Protein AF-0000000075207054 (afdb_homodimer)

Sequence (238 aa):
MLYGTEEDRGLIDIFIMYPMLLTIFDRDLKVIQTSPFKLKRPYILLIERVMDDISMELHETRKKMMAKRIKVMDPKRLEDVTEYEIFIRGYREIMRFPNVHLRNKAEILLERFLLKNRVMLYGTEEDRGLIDIFIMYPMLLTIFDRDLKVIQTSPFKLKRPYILLIERVMDDISMELHETRKKMMAKRIKVMDPKRLEDVTEYEIFIRGYREIMRFPNVHLRNKAEILLERFLLKNRV

Solvent-accessible surface area (backbone atoms only — not comparable to full-atom values): 13095 Å² total; per-residue (Å²): 129,87,82,62,50,74,68,51,47,50,46,50,49,49,62,58,46,48,63,52,48,47,51,53,51,53,50,45,49,54,47,50,73,73,42,93,54,92,74,47,61,44,56,50,53,43,51,51,49,46,44,50,52,50,51,50,52,46,52,53,41,51,51,52,29,57,76,60,44,44,44,75,51,78,68,47,78,52,96,63,35,37,33,31,44,30,32,51,72,84,42,81,42,80,47,76,40,45,46,69,54,53,51,52,50,47,50,53,49,47,30,42,61,66,51,44,36,54,109,130,86,82,63,50,74,68,50,47,49,46,51,49,48,63,58,48,47,61,51,48,46,52,53,51,54,52,46,47,52,47,50,73,73,42,92,56,92,73,48,62,45,54,50,51,42,52,52,50,45,44,48,52,48,50,51,53,45,51,53,41,53,52,52,30,56,76,59,44,44,45,76,51,78,68,48,79,52,96,61,35,35,32,32,45,31,31,53,70,84,42,82,43,80,46,76,40,44,46,69,54,53,50,52,51,48,51,54,50,49,29,43,61,68,51,42,35,55,109

Foldseek 3Di:
DCPDDPVRVVLVVLLVQLVVLLVVLVVVLVVLVPDPDPDSVVVNVLSVVLNVVSVVVNVVSVVVCVVQVKDWDDWDDDDQKIWIWIAGPRDIDIDIDGPVRSVVVNVVVVCCSNVVVVD/DCPDDPVRVVLVVLLVQLVVLLVVLVVVLVVLVPDPDPDSVVVNVLSVVLNVVSVVVNVVSVVVCVVQVKDWDDWDDDDQKIWIWIAGPRDIDIDIDGPVRSVVVNVVVVCCSNVVVPD

Secondary structure (DSSP, 8-state):
---S-HHHHHHHHHHHHHHHHHHHHHHHHHHHHHS--SS-HHHHHHHHHHHHHHHHHHHHHHHHHHHTTEEEPPPEE-SSEEEEEEEETTEEEEEEEEHHHHHHHHHHHHHHHHHGGG-/---S-HHHHHHHHHHHHHHHHHHHHHHHHHHHHHS--SS-HHHHHHHHHHHHHHHHHHHHHHHHHHHTTEEEPPPEE-SSEEEEEEEETTEEEEEEEEHHHHHHHHHHHHHHHHHGGG-

Radius of gyration: 24.2 Å; Cα contacts (8 Å, |Δi|>4): 262; chains: 2; bounding box: 32×79×41 Å

Structure (mmCIF, N/CA/C/O backbone):
data_AF-0000000075207054-model_v1
#
loop_
_entity.id
_entity.type
_entity.pdbx_description
1 polymer 'Uncharacterized protein'
#
loop_
_atom_site.group_PDB
_atom_site.id
_atom_site.type_symbol
_atom_site.label_atom_id
_atom_site.label_alt_id
_atom_site.label_comp_id
_atom_site.label_asym_id
_atom_site.label_entity_id
_atom_site.label_seq_id
_atom_site.pdbx_PDB_ins_code
_atom_site.Cartn_x
_atom_site.Cartn_y
_atom_site.Cartn_z
_atom_site.occupancy
_atom_site.B_iso_or_equiv
_atom_site.auth_seq_id
_atom_site.auth_comp_id
_atom_site.auth_asym_id
_atom_site.auth_atom_id
_atom_site.pdbx_PDB_model_num
ATOM 1 N N . MET A 1 1 ? 8.953 -39.875 -7.746 1 48.84 1 MET A N 1
ATOM 2 C CA . MET A 1 1 ? 10.211 -39.156 -7.93 1 48.84 1 MET A CA 1
ATOM 3 C C . MET A 1 1 ? 9.945 -37.688 -8.266 1 48.84 1 MET A C 1
ATOM 5 O O . MET A 1 1 ? 9.219 -37.375 -9.211 1 48.84 1 MET A O 1
ATOM 9 N N . LEU A 1 2 ? 10 -36.781 -7.25 1 62.56 2 LEU A N 1
ATOM 10 C CA . LEU A 1 2 ? 9.82 -35.344 -7.422 1 62.56 2 LEU A CA 1
ATOM 11 C C . LEU A 1 2 ? 10.883 -34.781 -8.352 1 62.56 2 LEU A C 1
ATOM 13 O O . LEU A 1 2 ? 12.078 -34.844 -8.062 1 62.56 2 LEU A O 1
ATOM 17 N N . TYR A 1 3 ? 10.711 -34.781 -9.734 1 73.38 3 TYR A N 1
ATOM 18 C CA . TYR A 1 3 ? 11.625 -34.438 -10.82 1 73.38 3 TYR A CA 1
ATOM 19 C C . TYR A 1 3 ? 11.984 -32.969 -10.773 1 73.38 3 TYR A C 1
ATOM 21 O O . TYR A 1 3 ? 13.039 -32.562 -11.266 1 73.38 3 TYR A O 1
ATOM 29 N N . GLY A 1 4 ? 11.281 -32.219 -10.141 1 78.25 4 GLY A N 1
ATOM 30 C CA . GLY A 1 4 ? 11.547 -30.797 -10.133 1 78.25 4 GLY A CA 1
ATOM 31 C C . GLY A 1 4 ? 12.539 -30.391 -9.055 1 78.25 4 GLY A C 1
ATOM 32 O O . GLY A 1 4 ? 12.539 -30.953 -7.957 1 78.25 4 GLY A O 1
ATOM 33 N N . THR A 1 5 ? 13.562 -29.5 -9.445 1 87.44 5 THR A N 1
ATOM 34 C CA . THR A 1 5 ? 14.484 -28.891 -8.484 1 87.44 5 THR A CA 1
ATOM 35 C C . THR A 1 5 ? 13.75 -27.906 -7.59 1 87.44 5 THR A C 1
ATOM 37 O O . THR A 1 5 ? 12.57 -27.625 -7.793 1 87.44 5 THR A O 1
ATOM 40 N N . GLU A 1 6 ? 14.438 -27.5 -6.547 1 89.69 6 GLU A N 1
ATOM 41 C CA . GLU A 1 6 ? 13.875 -26.469 -5.684 1 89.69 6 GLU A CA 1
ATOM 42 C C . GLU A 1 6 ? 13.539 -25.203 -6.48 1 89.69 6 GLU A C 1
ATOM 44 O O . GLU A 1 6 ? 12.531 -24.547 -6.203 1 89.69 6 GLU A O 1
ATOM 49 N N . GLU A 1 7 ? 14.359 -24.891 -7.402 1 91.06 7 GLU A N 1
ATOM 50 C CA . GLU A 1 7 ? 14.109 -23.734 -8.258 1 91.06 7 GLU A CA 1
ATOM 51 C C . GLU A 1 7 ? 12.852 -23.938 -9.102 1 91.06 7 GLU A C 1
ATOM 53 O O . GLU A 1 7 ? 12.07 -23 -9.273 1 91.06 7 GLU A O 1
ATOM 58 N N . ASP A 1 8 ? 12.703 -25.172 -9.625 1 93.5 8 ASP A N 1
ATOM 59 C CA . ASP A 1 8 ? 11.516 -25.469 -10.414 1 93.5 8 ASP A CA 1
ATOM 60 C C . ASP A 1 8 ? 10.25 -25.297 -9.57 1 93.5 8 ASP A C 1
ATOM 62 O O . ASP A 1 8 ? 9.266 -24.719 -10.039 1 93.5 8 ASP A O 1
ATOM 66 N N . ARG A 1 9 ? 10.406 -25.734 -8.383 1 91.25 9 ARG A N 1
ATOM 67 C CA . ARG A 1 9 ? 9.266 -25.641 -7.477 1 91.25 9 ARG A CA 1
ATOM 68 C C . ARG A 1 9 ? 8.922 -24.188 -7.168 1 91.25 9 ARG A C 1
ATOM 70 O O . ARG A 1 9 ? 7.746 -23.828 -7.043 1 91.25 9 ARG A O 1
ATOM 77 N N . GLY A 1 10 ? 9.922 -23.422 -7.047 1 94.44 10 GLY A N 1
ATOM 78 C CA . GLY A 1 10 ? 9.711 -22 -6.824 1 94.44 10 GLY A CA 1
ATOM 79 C C . GLY A 1 10 ? 8.992 -21.328 -7.973 1 94.44 10 GLY A C 1
ATOM 80 O O . GLY A 1 10 ? 8.086 -20.516 -7.75 1 94.44 10 GLY A O 1
ATOM 81 N N . LEU A 1 11 ? 9.367 -21.672 -9.109 1 96.44 11 LEU A N 1
ATOM 82 C CA . LEU A 1 11 ? 8.727 -21.125 -10.297 1 96.44 11 LEU A CA 1
ATOM 83 C C . LEU A 1 11 ? 7.258 -21.531 -10.367 1 96.44 11 LEU A C 1
ATOM 85 O O . LEU A 1 11 ? 6.391 -20.719 -10.68 1 96.44 11 LEU A O 1
ATOM 89 N N . ILE A 1 12 ? 7.023 -22.766 -10.055 1 95.56 12 ILE A N 1
ATOM 90 C CA . ILE A 1 12 ? 5.664 -23.297 -10.094 1 95.56 12 ILE A CA 1
ATOM 91 C C . ILE A 1 12 ? 4.801 -22.578 -9.055 1 95.56 12 ILE A C 1
ATOM 93 O O . ILE A 1 12 ? 3.656 -22.219 -9.328 1 95.56 12 ILE A O 1
ATOM 97 N N . ASP A 1 13 ? 5.383 -22.391 -7.926 1 94.94 13 ASP A N 1
ATOM 98 C CA . ASP A 1 13 ? 4.68 -21.688 -6.855 1 94.94 13 ASP A CA 1
ATOM 99 C C . ASP A 1 13 ? 4.242 -20.297 -7.309 1 94.94 13 ASP A C 1
ATOM 101 O O . ASP A 1 13 ? 3.086 -19.906 -7.129 1 94.94 13 ASP A O 1
ATOM 105 N N . ILE A 1 14 ? 5.125 -19.578 -7.895 1 96.44 14 ILE A N 1
ATOM 106 C CA . ILE A 1 14 ? 4.844 -18.234 -8.367 1 96.44 14 ILE A CA 1
ATOM 107 C C . ILE A 1 14 ? 3.771 -18.281 -9.453 1 96.44 14 ILE A C 1
ATOM 109 O O . ILE A 1 14 ? 2.816 -17.5 -9.43 1 96.44 14 ILE A O 1
ATOM 113 N N . PHE A 1 15 ? 3.918 -19.234 -10.312 1 97.62 15 PHE A N 1
ATOM 114 C CA . PHE A 1 15 ? 3.014 -19.359 -11.445 1 97.62 15 PHE A CA 1
ATOM 115 C C . PHE A 1 15 ? 1.592 -19.641 -10.969 1 97.62 15 PHE A C 1
ATOM 117 O O . PHE A 1 15 ? 0.625 -19.188 -11.586 1 97.62 15 PHE A O 1
ATOM 124 N N . ILE A 1 16 ? 1.495 -20.312 -9.938 1 96.94 16 ILE A N 1
ATOM 125 C CA . ILE A 1 16 ? 0.188 -20.688 -9.414 1 96.94 16 ILE A CA 1
ATOM 126 C C . ILE A 1 16 ? -0.388 -19.547 -8.586 1 96.94 16 ILE A C 1
ATOM 128 O O . ILE A 1 16 ? -1.552 -19.172 -8.758 1 96.94 16 ILE A O 1
ATOM 132 N N . MET A 1 17 ? 0.421 -18.938 -7.797 1 97.88 17 MET A N 1
ATOM 133 C CA . MET A 1 17 ? -0.052 -17.984 -6.789 1 97.88 17 MET A CA 1
ATOM 134 C C . MET A 1 17 ? -0.35 -16.625 -7.422 1 97.88 17 MET A C 1
ATOM 136 O O . MET A 1 17 ? -1.301 -15.953 -7.023 1 97.88 17 MET A O 1
ATOM 140 N N . TYR A 1 18 ? 0.376 -16.219 -8.359 1 97.5 18 TYR A N 1
ATOM 141 C CA . TYR A 1 18 ? 0.364 -14.836 -8.812 1 97.5 18 TYR A CA 1
ATOM 142 C C . TYR A 1 18 ? -0.904 -14.531 -9.602 1 97.5 18 TYR A C 1
ATOM 144 O O . TYR A 1 18 ? -1.534 -13.492 -9.398 1 97.5 18 TYR A O 1
ATOM 152 N N . PRO A 1 19 ? -1.338 -15.484 -10.438 1 97.38 19 PRO A N 1
ATOM 153 C CA . PRO A 1 19 ? -2.648 -15.242 -11.047 1 97.38 19 PRO A CA 1
ATOM 154 C C . PRO A 1 19 ? -3.77 -15.148 -10.016 1 97.38 19 PRO A C 1
ATOM 156 O O . PRO A 1 19 ? -4.707 -14.359 -10.195 1 97.38 19 PRO A O 1
ATOM 159 N N . MET A 1 20 ? -3.59 -15.93 -8.992 1 96.38 20 MET A N 1
ATOM 160 C CA . MET A 1 20 ? -4.574 -15.867 -7.914 1 96.38 20 MET A CA 1
ATOM 161 C C . MET A 1 20 ? -4.574 -14.492 -7.254 1 96.38 20 MET A C 1
ATOM 163 O O . MET A 1 20 ? -5.633 -13.922 -7 1 96.38 20 MET A O 1
ATOM 167 N N . LEU A 1 21 ? -3.432 -14.016 -7.031 1 97.31 21 LEU A N 1
ATOM 168 C CA . LEU A 1 21 ? -3.293 -12.703 -6.418 1 97.31 21 LEU A CA 1
ATOM 169 C C . LEU A 1 21 ? -3.898 -11.617 -7.309 1 97.31 21 LEU A C 1
ATOM 171 O O . LEU A 1 21 ? -4.547 -10.695 -6.812 1 97.31 21 LEU A O 1
ATOM 175 N N . LEU A 1 22 ? -3.652 -11.688 -8.609 1 97.81 22 LEU A N 1
ATOM 176 C CA . LEU A 1 22 ? -4.195 -10.711 -9.547 1 97.81 22 LEU A CA 1
ATOM 177 C C . LEU A 1 22 ? -5.723 -10.703 -9.5 1 97.81 22 LEU A C 1
ATOM 179 O O . LEU A 1 22 ? -6.344 -9.641 -9.555 1 97.81 22 LEU A O 1
ATOM 183 N N . THR A 1 23 ? -6.242 -11.859 -9.328 1 97.12 23 THR A N 1
ATOM 184 C CA . THR A 1 23 ? -7.695 -11.977 -9.234 1 97.12 23 THR A CA 1
ATOM 185 C C . THR A 1 23 ? -8.203 -11.336 -7.945 1 97.12 23 THR A C 1
ATOM 187 O O . THR A 1 23 ? -9.211 -10.633 -7.949 1 97.12 23 THR A O 1
ATOM 190 N N . ILE A 1 24 ? -7.496 -11.617 -6.91 1 97.19 24 ILE A N 1
ATOM 191 C CA . ILE A 1 24 ? -7.875 -11.055 -5.617 1 97.19 24 ILE A CA 1
ATOM 192 C C . ILE A 1 24 ? -7.797 -9.531 -5.68 1 97.19 24 ILE A C 1
ATOM 194 O O . ILE A 1 24 ? -8.727 -8.836 -5.254 1 97.19 24 ILE A O 1
ATOM 198 N N . PHE A 1 25 ? -6.762 -9 -6.25 1 97.31 25 PHE A N 1
ATOM 199 C CA . PHE A 1 25 ? -6.578 -7.555 -6.34 1 97.31 25 PHE A CA 1
ATOM 200 C C . PHE A 1 25 ? -7.617 -6.934 -7.266 1 97.31 25 PHE A C 1
ATOM 202 O O . PHE A 1 25 ? -8.078 -5.816 -7.027 1 97.31 25 PHE A O 1
ATOM 209 N N . ASP A 1 26 ? -7.941 -7.641 -8.297 1 97.5 26 ASP A N 1
ATOM 210 C CA . ASP A 1 26 ? -8.969 -7.148 -9.211 1 97.5 26 ASP A CA 1
ATOM 211 C C . ASP A 1 26 ? -10.32 -7.02 -8.508 1 97.5 26 ASP A C 1
ATOM 213 O O . ASP A 1 26 ? -11.023 -6.023 -8.688 1 97.5 26 ASP A O 1
ATOM 217 N N . ARG A 1 27 ? -10.609 -7.922 -7.746 1 96.88 27 ARG A N 1
ATOM 218 C CA . ARG A 1 27 ? -11.828 -7.875 -6.945 1 96.88 27 ARG A CA 1
ATOM 219 C C . ARG A 1 27 ? -11.773 -6.746 -5.926 1 96.88 27 ARG A C 1
ATOM 221 O O . ARG A 1 27 ? -12.758 -6.027 -5.734 1 96.88 27 ARG A O 1
ATOM 228 N N . ASP A 1 28 ? -10.664 -6.648 -5.277 1 96.62 28 ASP A N 1
ATOM 229 C CA . ASP A 1 28 ? -10.484 -5.609 -4.266 1 96.62 28 ASP A CA 1
ATOM 230 C C . ASP A 1 28 ? -10.648 -4.219 -4.875 1 96.62 28 ASP A C 1
ATOM 232 O O . ASP A 1 28 ? -11.148 -3.303 -4.223 1 96.62 28 ASP A O 1
ATOM 236 N N . LEU A 1 29 ? -10.203 -4.074 -6.109 1 97.31 29 LEU A N 1
ATOM 237 C CA . LEU A 1 29 ? -10.383 -2.801 -6.801 1 97.31 29 LEU A CA 1
ATOM 238 C C . LEU A 1 29 ? -11.867 -2.455 -6.922 1 97.31 29 LEU A C 1
ATOM 240 O O . LEU A 1 29 ? -12.258 -1.306 -6.707 1 97.31 29 LEU A O 1
ATOM 244 N N . LYS A 1 30 ? -12.625 -3.463 -7.203 1 97.12 30 LYS A N 1
ATOM 245 C CA . LYS A 1 30 ? -14.07 -3.262 -7.309 1 97.12 30 LYS A CA 1
ATOM 246 C C . LYS A 1 30 ? -14.68 -2.904 -5.957 1 97.12 30 LYS A C 1
ATOM 248 O O . LYS A 1 30 ? -15.547 -2.031 -5.867 1 97.12 30 LYS A O 1
ATOM 253 N N . VAL A 1 31 ? -14.203 -3.582 -4.957 1 96.69 31 VAL A N 1
ATOM 254 C CA . VAL A 1 31 ? -14.68 -3.307 -3.605 1 96.69 31 VAL A CA 1
ATOM 255 C C . VAL A 1 31 ? -14.344 -1.866 -3.223 1 96.69 31 VAL A C 1
ATOM 257 O O . VAL A 1 31 ? -15.188 -1.15 -2.68 1 96.69 31 VAL A O 1
ATOM 260 N N . ILE A 1 32 ? -13.148 -1.4 -3.5 1 95.88 32 ILE A N 1
ATOM 261 C CA . ILE A 1 32 ? -12.719 -0.047 -3.17 1 95.88 32 ILE A CA 1
ATOM 262 C C . ILE A 1 32 ? -13.57 0.968 -3.922 1 95.88 32 ILE A C 1
ATOM 264 O O . ILE A 1 32 ? -13.984 1.985 -3.357 1 95.88 32 ILE A O 1
ATOM 268 N N . GLN A 1 33 ? -13.836 0.667 -5.145 1 95 33 GLN A N 1
ATOM 269 C CA . GLN A 1 33 ? -14.609 1.572 -5.992 1 95 33 GLN A CA 1
ATOM 270 C C . GLN A 1 33 ? -16.047 1.71 -5.488 1 95 33 GLN A C 1
ATOM 272 O O . GLN A 1 33 ? -16.672 2.76 -5.656 1 95 33 GLN A O 1
ATOM 277 N N . THR A 1 34 ? -16.531 0.709 -4.812 1 94.81 34 THR A N 1
ATOM 278 C CA . THR A 1 34 ? -17.938 0.706 -4.391 1 94.81 34 THR A CA 1
ATOM 279 C C . THR A 1 34 ? -18.047 1.011 -2.9 1 94.81 34 THR A C 1
ATOM 281 O O . THR A 1 34 ? -19.156 1.079 -2.359 1 94.81 34 THR A O 1
ATOM 284 N N . SER A 1 35 ? -16.953 1.089 -2.236 1 93.88 35 SER A N 1
ATOM 285 C CA . SER A 1 35 ? -16.953 1.373 -0.805 1 93.88 35 SER A CA 1
ATOM 286 C C . SER A 1 35 ? -16.891 2.873 -0.539 1 93.88 35 SER A C 1
ATOM 288 O O . SER A 1 35 ? -16.438 3.643 -1.383 1 93.88 35 SER A O 1
ATOM 290 N N . PRO A 1 36 ? -17.359 3.316 0.629 1 94.19 36 PRO A N 1
ATOM 291 C CA . PRO A 1 36 ? -17.422 4.746 0.941 1 94.19 36 PRO A CA 1
ATOM 292 C C . PRO A 1 36 ? -16.078 5.312 1.403 1 94.19 36 PRO A C 1
ATOM 294 O O . PRO A 1 36 ? -15.992 5.891 2.488 1 94.19 36 PRO A O 1
ATOM 297 N N . PHE A 1 37 ? -15.086 5.23 0.641 1 93.5 37 PHE A N 1
ATOM 298 C CA . PHE A 1 37 ? -13.812 5.891 0.878 1 93.5 37 PHE A CA 1
ATOM 299 C C . PHE A 1 37 ? -13.891 7.367 0.507 1 93.5 37 PHE A C 1
ATOM 301 O O . PHE A 1 37 ? -14.453 7.723 -0.531 1 93.5 37 PHE A O 1
ATOM 308 N N . LYS A 1 38 ? -13.344 8.133 1.407 1 88.81 38 LYS A N 1
ATOM 309 C CA . LYS A 1 38 ? -13.32 9.547 1.069 1 88.81 38 LYS A CA 1
ATOM 310 C C . LYS A 1 38 ? -12.336 9.828 -0.066 1 88.81 38 LYS A C 1
ATOM 312 O O . LYS A 1 38 ? -12.664 10.562 -1.005 1 88.81 38 LYS A O 1
ATOM 317 N N . LEU A 1 39 ? -11.18 9.25 -0.038 1 92.62 39 LEU A N 1
ATOM 318 C CA . LEU A 1 39 ? -10.141 9.375 -1.051 1 92.62 39 LEU A CA 1
ATOM 319 C C . LEU A 1 39 ? -9.711 8 -1.555 1 92.62 39 LEU A C 1
ATOM 321 O O . LEU A 1 39 ? -8.719 7.441 -1.072 1 92.62 39 LEU A O 1
ATOM 325 N N . LYS A 1 40 ? -10.422 7.516 -2.641 1 93.88 40 LYS A N 1
ATOM 326 C CA . LYS A 1 40 ? -10.227 6.133 -3.07 1 93.88 40 LYS A CA 1
ATOM 327 C C . LYS A 1 40 ? -9.062 6.02 -4.043 1 93.88 40 LYS A C 1
ATOM 329 O O . LYS A 1 40 ? -8.438 4.961 -4.148 1 93.88 40 LYS A O 1
ATOM 334 N N . ARG A 1 41 ? -8.734 7.094 -4.684 1 94.12 41 ARG A N 1
ATOM 335 C CA . ARG A 1 41 ? -7.781 7.086 -5.789 1 94.12 41 ARG A CA 1
ATOM 336 C C . ARG A 1 41 ? -6.426 6.551 -5.34 1 94.12 41 ARG A C 1
ATOM 338 O O . ARG A 1 41 ? -5.824 5.715 -6.02 1 94.12 41 ARG A O 1
ATOM 345 N N . PRO A 1 42 ? -5.902 6.949 -4.168 1 94.31 42 PRO A N 1
ATOM 346 C CA . PRO A 1 42 ? -4.594 6.453 -3.725 1 94.31 42 PRO A CA 1
ATOM 347 C C . PRO A 1 42 ? -4.562 4.934 -3.576 1 94.31 42 PRO A C 1
ATOM 349 O O . PRO A 1 42 ? -3.551 4.301 -3.893 1 94.31 42 PRO A O 1
ATOM 352 N N . TYR A 1 43 ? -5.625 4.453 -3.162 1 95.69 43 TYR A N 1
ATOM 353 C CA . TYR A 1 43 ? -5.691 3.006 -2.982 1 95.69 43 TYR A CA 1
ATOM 354 C C . TYR A 1 43 ? -5.746 2.293 -4.328 1 95.69 43 TYR A C 1
ATOM 356 O O . TYR A 1 43 ? -5.141 1.231 -4.5 1 95.69 43 TYR A O 1
ATOM 364 N N . ILE A 1 44 ? -6.52 2.828 -5.199 1 96.38 44 ILE A N 1
ATOM 365 C CA . ILE A 1 44 ? -6.625 2.27 -6.543 1 96.38 44 ILE A CA 1
ATOM 366 C C . ILE A 1 44 ? -5.25 2.254 -7.207 1 96.38 44 ILE A C 1
ATOM 368 O O . ILE A 1 44 ? -4.828 1.231 -7.754 1 96.38 44 ILE A O 1
ATOM 372 N N . LEU A 1 45 ? -4.586 3.342 -7.078 1 94.75 45 LEU A N 1
ATOM 373 C CA . LEU A 1 45 ? -3.254 3.447 -7.668 1 94.75 45 LEU A CA 1
ATOM 374 C C . LEU A 1 45 ? -2.297 2.445 -7.027 1 94.75 45 LEU A C 1
ATOM 376 O O . LEU A 1 45 ? -1.482 1.831 -7.719 1 94.75 45 LEU A O 1
ATOM 380 N N . LEU A 1 46 ? -2.363 2.289 -5.762 1 93.81 46 LEU A N 1
ATOM 381 C CA . LEU A 1 46 ? -1.537 1.322 -5.047 1 93.81 46 LEU A CA 1
ATOM 382 C C . LEU A 1 46 ? -1.748 -0.085 -5.594 1 93.81 46 LEU A C 1
ATOM 384 O O . LEU A 1 46 ? -0.786 -0.767 -5.953 1 93.81 46 LEU A O 1
ATOM 388 N N . ILE A 1 47 ? -2.961 -0.465 -5.684 1 95.94 47 ILE A N 1
ATOM 389 C CA . ILE A 1 47 ? -3.293 -1.821 -6.102 1 95.94 47 ILE A CA 1
ATOM 390 C C . ILE A 1 47 ? -2.891 -2.023 -7.562 1 95.94 47 ILE A C 1
ATOM 392 O O . ILE A 1 47 ? -2.369 -3.078 -7.93 1 95.94 47 ILE A O 1
ATOM 396 N N . GLU A 1 48 ? -3.131 -1.027 -8.336 1 95.62 48 GLU A N 1
ATOM 397 C CA . GLU A 1 48 ? -2.748 -1.119 -9.742 1 95.62 48 GLU A CA 1
ATOM 398 C C . GLU A 1 48 ? -1.241 -1.31 -9.891 1 95.62 48 GLU A C 1
ATOM 400 O O . GLU A 1 48 ? -0.791 -2.121 -10.703 1 95.62 48 GLU A O 1
ATOM 405 N N . ARG A 1 49 ? -0.565 -0.59 -9.164 1 94.31 49 ARG A N 1
ATOM 406 C CA . ARG A 1 49 ? 0.888 -0.72 -9.211 1 94.31 49 ARG A CA 1
ATOM 407 C C . ARG A 1 49 ? 1.327 -2.111 -8.766 1 94.31 49 ARG A C 1
ATOM 409 O O . ARG A 1 49 ? 2.205 -2.717 -9.383 1 94.31 49 ARG A O 1
ATOM 416 N N . VAL A 1 50 ? 0.763 -2.527 -7.715 1 94.69 50 VAL A N 1
ATOM 417 C CA . VAL A 1 50 ? 1.085 -3.857 -7.207 1 94.69 50 VAL A CA 1
ATOM 418 C C . VAL A 1 50 ? 0.743 -4.91 -8.258 1 94.69 50 VAL A C 1
ATOM 420 O O . VAL A 1 50 ? 1.524 -5.832 -8.5 1 94.69 50 VAL A O 1
ATOM 423 N N . MET A 1 51 ? -0.373 -4.766 -8.883 1 96.88 51 MET A N 1
ATOM 424 C CA . MET A 1 51 ? -0.787 -5.707 -9.922 1 96.88 51 MET A CA 1
ATOM 425 C C . MET A 1 51 ? 0.187 -5.691 -11.094 1 96.88 51 MET A C 1
ATOM 427 O O . MET A 1 51 ? 0.494 -6.738 -11.664 1 96.88 51 MET A O 1
ATOM 431 N N . ASP A 1 52 ? 0.634 -4.531 -11.359 1 96.31 52 ASP A N 1
ATOM 432 C CA . ASP A 1 52 ? 1.63 -4.414 -12.422 1 96.31 52 ASP A CA 1
ATOM 433 C C . ASP A 1 52 ? 2.908 -5.164 -12.062 1 96.31 52 ASP A C 1
ATOM 435 O O . ASP A 1 52 ? 3.479 -5.867 -12.898 1 96.31 52 ASP A O 1
ATOM 439 N N . ASP A 1 53 ? 3.367 -4.992 -10.859 1 94.62 53 ASP A N 1
ATOM 440 C CA . ASP A 1 53 ? 4.559 -5.68 -10.383 1 94.62 53 ASP A CA 1
ATOM 441 C C . ASP A 1 53 ? 4.379 -7.195 -10.438 1 94.62 53 ASP A C 1
ATOM 443 O O . ASP A 1 53 ? 5.266 -7.914 -10.914 1 94.62 53 ASP A O 1
ATOM 447 N N . ILE A 1 54 ? 3.295 -7.598 -9.969 1 96.75 54 ILE A N 1
ATOM 448 C CA . ILE A 1 54 ? 2.992 -9.023 -9.961 1 96.75 54 ILE A CA 1
ATOM 449 C C . ILE A 1 54 ? 2.959 -9.555 -11.391 1 96.75 54 ILE A C 1
ATOM 451 O O . ILE A 1 54 ? 3.502 -10.625 -11.672 1 96.75 54 ILE A O 1
ATOM 455 N N . SER A 1 55 ? 2.316 -8.859 -12.281 1 97.31 55 SER A N 1
ATOM 456 C CA . SER A 1 55 ? 2.217 -9.258 -13.68 1 97.31 55 SER A CA 1
ATOM 457 C C . SER A 1 55 ? 3.596 -9.367 -14.32 1 97.31 55 SER A C 1
ATOM 459 O O . SER A 1 55 ? 3.865 -10.305 -15.078 1 97.31 55 SER A O 1
ATOM 461 N N . MET A 1 56 ? 4.395 -8.453 -14 1 96.81 56 MET A N 1
ATOM 462 C CA . MET A 1 56 ? 5.754 -8.461 -14.539 1 96.81 56 MET A CA 1
ATOM 463 C C . MET A 1 56 ? 6.52 -9.688 -14.047 1 96.81 56 MET A C 1
ATOM 465 O O . MET A 1 56 ? 7.18 -10.367 -14.828 1 96.81 56 MET A O 1
ATOM 469 N N . GLU A 1 57 ? 6.43 -9.914 -12.781 1 96.19 57 GLU A N 1
ATOM 470 C CA . GLU A 1 57 ? 7.094 -11.094 -12.219 1 96.19 57 GLU A CA 1
ATOM 471 C C . GLU A 1 57 ? 6.539 -12.383 -12.812 1 96.19 57 GLU A C 1
ATOM 473 O O . GLU A 1 57 ? 7.289 -13.328 -13.062 1 96.19 57 GLU A O 1
ATOM 478 N N . LEU A 1 58 ? 5.281 -12.398 -12.984 1 97.38 58 LEU A N 1
ATOM 479 C CA . LEU A 1 58 ? 4.637 -13.555 -13.602 1 97.38 58 LEU A CA 1
ATOM 480 C C . LEU A 1 58 ? 5.137 -13.773 -15.023 1 97.38 58 LEU A C 1
ATOM 482 O O . LEU A 1 58 ? 5.402 -14.906 -15.422 1 97.38 58 LEU A O 1
ATOM 486 N N . HIS A 1 59 ? 5.277 -12.688 -15.703 1 97.75 59 HIS A N 1
ATOM 487 C CA . HIS A 1 59 ? 5.789 -12.75 -17.062 1 97.75 59 HIS A CA 1
ATOM 488 C C . HIS A 1 59 ? 7.195 -13.336 -17.109 1 97.75 59 HIS A C 1
ATOM 490 O O . HIS A 1 59 ? 7.484 -14.227 -17.906 1 97.75 59 HIS A O 1
ATOM 496 N N . GLU A 1 60 ? 7.984 -12.844 -16.219 1 97.69 60 GLU A N 1
ATOM 497 C CA . GLU A 1 60 ? 9.352 -13.352 -16.141 1 97.69 60 GLU A CA 1
ATOM 498 C C . GLU A 1 60 ? 9.359 -14.828 -15.742 1 97.69 60 GLU A C 1
ATOM 500 O O . GLU A 1 60 ? 10.172 -15.609 -16.25 1 97.69 60 GLU A O 1
ATOM 505 N N . THR A 1 61 ? 8.508 -15.141 -14.867 1 97.81 61 THR A N 1
ATOM 506 C CA . THR A 1 61 ? 8.406 -16.531 -14.414 1 97.81 61 THR A CA 1
ATOM 507 C C . THR A 1 61 ? 7.98 -17.438 -15.555 1 97.81 61 THR A C 1
ATOM 509 O O . THR A 1 61 ? 8.523 -18.531 -15.719 1 97.81 61 THR A O 1
ATOM 512 N N . ARG A 1 62 ? 7.016 -17.047 -16.344 1 97 62 ARG A N 1
ATOM 513 C CA . ARG A 1 62 ? 6.562 -17.812 -17.5 1 97 62 ARG A CA 1
ATOM 514 C C . ARG A 1 62 ? 7.707 -18.062 -18.469 1 97 62 ARG A C 1
ATOM 516 O O . ARG A 1 62 ? 7.852 -19.172 -19 1 97 62 ARG A O 1
ATOM 523 N N . LYS A 1 63 ? 8.508 -17.062 -18.641 1 97.69 63 LYS A N 1
ATOM 524 C CA . LYS A 1 63 ? 9.664 -17.203 -19.516 1 97.69 63 LYS A CA 1
ATOM 525 C C . LYS A 1 63 ? 10.633 -18.25 -19 1 97.69 63 LYS A C 1
ATOM 527 O O . LYS A 1 63 ? 11.125 -19.094 -19.75 1 97.69 63 LYS A O 1
ATOM 532 N N . LYS A 1 64 ? 10.875 -18.141 -17.734 1 97.62 64 LYS A N 1
ATOM 533 C CA . LYS A 1 64 ? 11.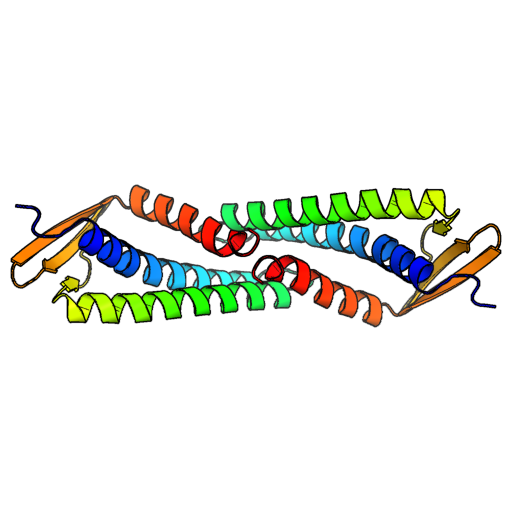797 -19.078 -17.109 1 97.62 64 LYS A CA 1
ATOM 534 C C . LYS A 1 64 ? 11.25 -20.5 -17.172 1 97.62 64 LYS A C 1
ATOM 536 O O . LYS A 1 64 ? 12 -21.453 -17.406 1 97.62 64 LYS A O 1
ATOM 541 N N . MET A 1 65 ? 10.031 -20.656 -16.984 1 97.44 65 MET A N 1
ATOM 542 C CA . MET A 1 65 ? 9.398 -21.984 -17.016 1 97.44 65 MET A CA 1
ATOM 543 C C . MET A 1 65 ? 9.438 -22.562 -18.422 1 97.44 65 MET A C 1
ATOM 545 O O . MET A 1 65 ? 9.664 -23.766 -18.594 1 97.44 65 MET A O 1
ATOM 549 N N . MET A 1 66 ? 9.219 -21.75 -19.406 1 96.5 66 MET A N 1
ATOM 550 C CA . MET A 1 66 ? 9.312 -22.188 -20.781 1 96.5 66 MET A CA 1
ATOM 551 C C . MET A 1 66 ? 10.727 -22.672 -21.109 1 96.5 66 MET A C 1
ATOM 553 O O . MET A 1 66 ? 10.898 -23.734 -21.703 1 96.5 66 MET A O 1
ATOM 557 N N . ALA A 1 67 ? 11.672 -21.969 -20.625 1 96.69 67 ALA A N 1
ATOM 558 C CA . ALA A 1 67 ? 13.07 -22.328 -20.859 1 96.69 67 ALA A CA 1
ATOM 559 C C . ALA A 1 67 ? 13.414 -23.656 -20.188 1 96.69 67 ALA A C 1
ATOM 561 O O . ALA A 1 67 ? 14.25 -24.406 -20.688 1 96.69 67 ALA A O 1
ATOM 562 N N . LYS A 1 68 ? 12.719 -23.938 -19.156 1 95.69 68 LYS A N 1
ATOM 563 C CA . LYS A 1 68 ? 13.023 -25.125 -18.375 1 95.69 68 LYS A CA 1
ATOM 564 C C . LYS A 1 68 ? 12.062 -26.266 -18.719 1 95.69 68 LYS A C 1
ATOM 566 O O . LYS A 1 68 ? 12.047 -27.297 -18.047 1 95.69 68 LYS A O 1
ATOM 571 N N . ARG A 1 69 ? 11.164 -26.078 -19.688 1 95.56 69 ARG A N 1
ATOM 572 C CA . ARG A 1 69 ? 10.172 -27.047 -20.156 1 95.56 69 ARG A CA 1
ATOM 573 C C . ARG A 1 69 ? 9.258 -27.484 -19.016 1 95.56 69 ARG A C 1
ATOM 575 O O . ARG A 1 69 ? 9.047 -28.688 -18.797 1 95.56 69 ARG A O 1
ATOM 582 N N . ILE A 1 70 ? 8.82 -26.453 -18.281 1 96.75 70 ILE A N 1
ATOM 583 C CA . ILE A 1 70 ? 7.852 -26.656 -17.219 1 96.75 70 ILE A CA 1
ATOM 584 C C . ILE A 1 70 ? 6.48 -26.141 -17.656 1 96.75 70 ILE A C 1
ATOM 586 O O . ILE A 1 70 ? 6.355 -25 -18.125 1 96.75 70 ILE A O 1
ATOM 590 N N . LYS A 1 71 ? 5.512 -27 -17.516 1 96.31 71 LYS A N 1
ATOM 591 C CA . LYS A 1 71 ? 4.152 -26.641 -17.891 1 96.31 71 LYS A CA 1
ATOM 592 C C . LYS A 1 71 ? 3.154 -27.031 -16.797 1 96.31 71 LYS A C 1
ATOM 594 O O . LYS A 1 71 ? 3.23 -28.125 -16.234 1 96.31 71 LYS A O 1
ATOM 599 N N . VAL A 1 72 ? 2.334 -26.062 -16.562 1 96.5 72 VAL A N 1
ATOM 600 C CA . VAL A 1 72 ? 1.287 -26.312 -15.578 1 96.5 72 VAL A CA 1
ATOM 601 C C . VAL A 1 72 ? -0.078 -26.312 -16.266 1 96.5 72 VAL A C 1
ATOM 603 O O . VAL A 1 72 ? -0.419 -25.359 -16.984 1 96.5 72 VAL A O 1
ATOM 606 N N . MET A 1 73 ? -0.834 -27.344 -16.047 1 95.75 73 MET A N 1
ATOM 607 C CA . MET A 1 73 ? -2.162 -27.469 -16.641 1 95.75 73 MET A CA 1
ATOM 608 C C . MET A 1 73 ? -3.221 -26.844 -15.734 1 95.75 73 MET A C 1
ATOM 610 O O . MET A 1 73 ? -2.934 -26.484 -14.594 1 95.75 73 MET A O 1
ATOM 614 N N . ASP A 1 74 ? -4.43 -26.781 -16.25 1 93.62 74 ASP A N 1
ATOM 615 C CA . ASP A 1 74 ? -5.527 -26.203 -15.477 1 93.62 74 ASP A CA 1
ATOM 616 C C . ASP A 1 74 ? -5.797 -27.016 -14.211 1 93.62 74 ASP A C 1
ATOM 618 O O . ASP A 1 74 ? -5.746 -28.25 -14.234 1 93.62 74 ASP A O 1
ATOM 622 N N . PRO A 1 75 ? -6.008 -26.281 -13.219 1 94.94 75 PRO A N 1
ATOM 623 C CA . PRO A 1 75 ? -6.227 -26.969 -11.945 1 94.94 75 PRO A CA 1
ATOM 624 C C . PRO A 1 75 ? -7.551 -27.734 -11.906 1 94.94 75 PRO A C 1
ATOM 626 O O . PRO A 1 75 ? -8.508 -27.344 -12.578 1 94.94 75 PRO A O 1
ATOM 629 N N . LYS A 1 76 ? -7.508 -28.844 -11.188 1 94.38 76 LYS A N 1
ATOM 630 C CA . LYS A 1 76 ? -8.734 -29.547 -10.789 1 94.38 76 LYS A CA 1
ATOM 631 C C . LYS A 1 76 ? -9.117 -29.188 -9.352 1 94.38 76 LYS A C 1
ATOM 633 O O . LYS A 1 76 ? -8.375 -29.469 -8.414 1 94.38 76 LYS A O 1
ATOM 638 N N . ARG A 1 77 ? -10.367 -28.625 -9.258 1 89.75 77 ARG A N 1
ATOM 639 C CA . ARG A 1 77 ? -10.82 -28.188 -7.941 1 89.75 77 ARG A CA 1
ATOM 640 C C . ARG A 1 77 ? -11.703 -29.234 -7.289 1 89.75 77 ARG A C 1
ATOM 642 O O . ARG A 1 77 ? -12.688 -29.688 -7.887 1 89.75 77 ARG A O 1
ATOM 649 N N . LEU A 1 78 ? -11.18 -29.609 -6.219 1 92.12 78 LEU A N 1
ATOM 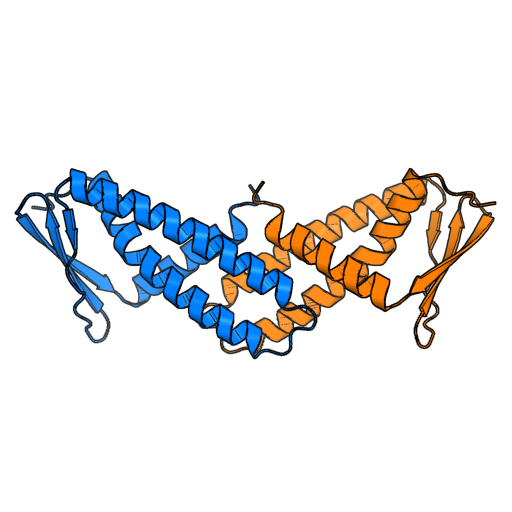650 C CA . LEU A 1 78 ? -11.953 -30.516 -5.391 1 92.12 78 LEU A CA 1
ATOM 651 C C . LEU A 1 78 ? -12.562 -29.797 -4.195 1 92.12 78 LEU A C 1
ATOM 653 O O . LEU A 1 78 ? -12.523 -28.562 -4.125 1 92.12 78 LEU A O 1
ATOM 657 N N . GLU A 1 79 ? -13.234 -30.594 -3.223 1 91.81 79 GLU A N 1
ATOM 658 C CA . GLU A 1 79 ? -13.922 -29.938 -2.117 1 91.81 79 GLU A CA 1
ATOM 659 C C . GLU A 1 79 ? -12.953 -29.125 -1.269 1 91.81 79 GLU A C 1
ATOM 661 O O . GLU A 1 79 ? -13.172 -27.938 -1.044 1 91.81 79 GLU A O 1
ATOM 666 N N . ASP A 1 80 ? -11.867 -29.656 -0.82 1 94.38 80 ASP A N 1
ATOM 667 C CA . ASP A 1 80 ? -10.977 -28.969 0.104 1 94.38 80 ASP A CA 1
ATOM 668 C C . ASP A 1 80 ? -9.555 -28.906 -0.448 1 94.38 80 ASP A C 1
ATOM 670 O O . ASP A 1 80 ? -8.625 -28.516 0.257 1 94.38 80 ASP A O 1
ATOM 674 N N . VAL A 1 81 ? -9.484 -29.328 -1.741 1 96.56 81 VAL A N 1
ATOM 675 C CA . VAL A 1 81 ? -8.141 -29.406 -2.305 1 96.56 81 VAL A CA 1
ATOM 676 C C . VAL A 1 81 ? -8.172 -29 -3.773 1 96.56 81 VAL A C 1
ATOM 678 O O . VAL A 1 81 ? -9.125 -29.297 -4.492 1 96.56 81 VAL A O 1
ATOM 681 N N . THR A 1 82 ? -7.062 -28.281 -4.164 1 96.56 82 THR A N 1
ATOM 682 C CA . THR A 1 82 ? -6.863 -27.984 -5.578 1 96.56 82 THR A CA 1
ATOM 683 C C . THR A 1 82 ? -5.703 -28.797 -6.148 1 96.56 82 THR A C 1
ATOM 685 O O . THR A 1 82 ? -4.602 -28.781 -5.598 1 96.56 82 THR A O 1
ATOM 688 N N . GLU A 1 83 ? -6.008 -29.453 -7.203 1 96.88 83 GLU A N 1
ATOM 689 C CA . GLU A 1 83 ? -5.008 -30.312 -7.824 1 96.88 83 GLU A CA 1
ATOM 690 C C . GLU A 1 83 ? -4.48 -29.703 -9.117 1 96.88 83 GLU A C 1
ATOM 692 O O . GLU A 1 83 ? -5.258 -29.25 -9.961 1 96.88 83 GLU A O 1
ATOM 697 N N . TYR A 1 84 ? -3.125 -29.75 -9.258 1 96.38 84 TYR A N 1
ATOM 698 C CA . TYR A 1 84 ? -2.482 -29.266 -10.477 1 96.38 84 TYR A CA 1
ATOM 699 C C . TYR A 1 84 ? -1.703 -30.391 -11.156 1 96.38 84 TYR A C 1
ATOM 701 O O . TYR A 1 84 ? -0.964 -31.125 -10.5 1 96.38 84 TYR A O 1
ATOM 709 N N . GLU A 1 85 ? -1.945 -30.516 -12.375 1 96.12 85 GLU A N 1
ATOM 710 C CA . GLU A 1 85 ? -1.098 -31.375 -13.188 1 96.12 85 GLU A CA 1
ATOM 711 C C . GLU A 1 85 ? 0.065 -30.594 -13.797 1 96.12 85 GLU A C 1
ATOM 713 O O . GLU A 1 85 ? -0.145 -29.609 -14.492 1 96.12 85 GLU A O 1
ATOM 718 N N . ILE A 1 86 ? 1.241 -31.125 -13.539 1 96.31 86 ILE A N 1
ATOM 719 C CA . ILE A 1 86 ? 2.428 -30.375 -13.938 1 96.31 86 ILE A CA 1
ATOM 720 C C . ILE A 1 86 ? 3.359 -31.266 -14.75 1 96.31 86 ILE A C 1
ATOM 722 O O . ILE A 1 86 ? 3.568 -32.438 -14.414 1 96.31 86 ILE A O 1
ATOM 726 N N . PHE A 1 87 ? 3.846 -30.719 -15.797 1 95.62 87 PHE A N 1
ATOM 727 C CA . PHE A 1 87 ? 4.824 -31.422 -16.609 1 95.62 87 PHE A CA 1
ATOM 728 C C . PHE A 1 87 ? 6.199 -30.766 -16.484 1 95.62 87 PHE A C 1
ATOM 730 O O . PHE A 1 87 ? 6.359 -29.578 -16.781 1 95.62 87 PHE A O 1
ATOM 737 N N . ILE A 1 88 ? 7.203 -31.516 -16.016 1 94.31 88 ILE A N 1
ATOM 738 C CA . ILE A 1 88 ? 8.57 -31.031 -15.906 1 94.31 88 ILE A CA 1
ATOM 739 C C . ILE A 1 88 ? 9.484 -31.844 -16.812 1 94.31 88 ILE A C 1
ATOM 741 O O . ILE A 1 88 ? 9.734 -33.031 -16.562 1 94.31 88 ILE A O 1
ATOM 745 N N . ARG A 1 89 ? 9.938 -31.25 -17.875 1 92.62 89 ARG A N 1
ATOM 746 C CA . ARG A 1 89 ? 10.828 -31.922 -18.828 1 92.62 89 ARG A CA 1
ATOM 747 C C . ARG A 1 89 ? 10.234 -33.25 -19.297 1 92.62 89 ARG A C 1
ATOM 749 O O . ARG A 1 89 ? 10.945 -34.25 -19.391 1 92.62 89 ARG A O 1
ATOM 756 N N . GLY A 1 90 ? 8.914 -33.219 -19.453 1 89.56 90 GLY A N 1
ATOM 757 C CA . GLY A 1 90 ? 8.227 -34.375 -20.047 1 89.56 90 GLY A CA 1
ATOM 758 C C . GLY A 1 90 ? 7.652 -35.312 -19 1 89.56 90 GLY A C 1
ATOM 759 O O . GLY A 1 90 ? 6.891 -36.219 -19.344 1 89.56 90 GLY A O 1
ATOM 760 N N . TYR A 1 91 ? 8.023 -35.156 -17.78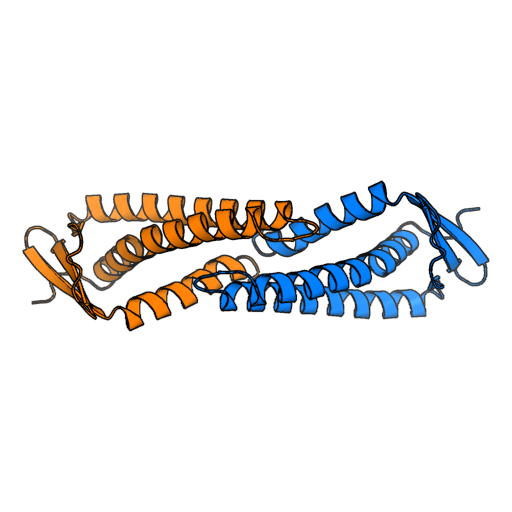1 1 92.44 91 TYR A N 1
ATOM 761 C CA . TYR A 1 91 ? 7.508 -36 -16.719 1 92.44 91 TYR A CA 1
ATOM 762 C C . TYR A 1 91 ? 6.301 -35.375 -16.047 1 92.44 91 TYR A C 1
ATOM 764 O O . TYR A 1 91 ? 6.309 -34.156 -15.758 1 92.44 91 TYR A O 1
ATOM 772 N N . ARG A 1 92 ? 5.301 -36.25 -15.875 1 93.12 92 ARG A N 1
ATOM 773 C CA . ARG A 1 92 ? 4.039 -35.781 -15.305 1 93.12 92 ARG A CA 1
ATOM 774 C C . ARG A 1 92 ? 4.039 -35.906 -13.789 1 93.12 92 ARG A C 1
ATOM 776 O O . ARG A 1 92 ? 4.418 -36.969 -13.25 1 93.12 92 ARG A O 1
ATOM 783 N N . GLU A 1 93 ? 3.668 -34.781 -13.156 1 92.31 93 GLU A N 1
ATOM 784 C CA . GLU A 1 93 ? 3.531 -34.781 -11.703 1 92.31 93 GLU A CA 1
ATOM 785 C C . GLU A 1 93 ? 2.225 -34.125 -11.273 1 92.31 93 GLU A C 1
ATOM 787 O O . GLU A 1 93 ? 1.801 -33.125 -11.867 1 92.31 93 GLU A O 1
ATOM 792 N N . ILE A 1 94 ? 1.654 -34.719 -10.211 1 93.56 94 ILE A N 1
ATOM 793 C CA . ILE A 1 94 ? 0.433 -34.125 -9.664 1 93.56 94 ILE A CA 1
ATOM 794 C C . ILE A 1 94 ? 0.734 -33.469 -8.328 1 93.56 94 ILE A C 1
ATOM 796 O O . ILE A 1 94 ? 1.307 -34.094 -7.43 1 93.56 94 ILE A O 1
ATOM 800 N N . MET A 1 95 ? 0.438 -32.219 -8.312 1 93.44 95 MET A N 1
ATOM 801 C CA . MET A 1 95 ? 0.594 -31.453 -7.066 1 93.44 95 MET A CA 1
ATOM 802 C C . MET A 1 95 ? -0.762 -31.031 -6.512 1 93.44 95 MET A C 1
ATOM 804 O O . MET A 1 95 ? -1.623 -30.562 -7.258 1 93.44 95 MET A O 1
ATOM 808 N N . ARG A 1 96 ? -0.886 -31.266 -5.188 1 94.31 96 ARG A N 1
ATOM 809 C CA . ARG A 1 96 ? -2.139 -30.922 -4.523 1 94.31 96 ARG A CA 1
ATOM 810 C C . ARG A 1 96 ? -1.921 -29.844 -3.461 1 94.31 96 ARG A C 1
ATOM 812 O O . ARG A 1 96 ? -0.947 -29.906 -2.707 1 94.31 96 ARG A O 1
ATOM 819 N N . PHE A 1 97 ? -2.852 -28.938 -3.459 1 96 97 PHE A N 1
ATOM 820 C CA . PHE A 1 97 ? -2.77 -27.859 -2.492 1 96 97 PHE A CA 1
ATOM 821 C C . PHE A 1 97 ? -4.082 -27.703 -1.732 1 96 97 PHE A C 1
ATOM 823 O O . PHE A 1 97 ? -5.117 -27.406 -2.326 1 96 97 PHE A O 1
ATOM 830 N N . PRO A 1 98 ? -4.004 -27.969 -0.406 1 96.88 98 PRO A N 1
ATOM 831 C CA . PRO A 1 98 ? -5.207 -27.641 0.367 1 96.88 98 PRO A CA 1
ATOM 832 C C . PRO A 1 98 ? -5.641 -26.188 0.208 1 96.88 98 PRO A C 1
ATOM 834 O O . PRO A 1 98 ? -4.797 -25.281 0.209 1 96.88 98 PRO A O 1
ATOM 837 N N . ASN A 1 99 ? -6.91 -26 0.128 1 94.44 99 ASN A N 1
ATOM 838 C CA . ASN A 1 99 ? -7.414 -24.641 -0.095 1 94.44 99 ASN A CA 1
ATOM 839 C C . ASN A 1 99 ? -7.023 -23.703 1.041 1 94.44 99 ASN A C 1
ATOM 841 O O . ASN A 1 99 ? -6.75 -22.516 0.812 1 94.44 99 ASN A O 1
ATOM 845 N N . VAL A 1 100 ? -7.027 -24.203 2.201 1 94.62 100 VAL A N 1
ATOM 846 C CA . VAL A 1 100 ? -6.625 -23.422 3.363 1 94.62 100 VAL A CA 1
ATOM 847 C C . VAL A 1 100 ? -5.176 -22.969 3.203 1 94.62 100 VAL A C 1
ATOM 849 O O . VAL A 1 100 ? -4.832 -21.828 3.549 1 94.62 100 VAL A O 1
ATOM 852 N N . HIS A 1 101 ? -4.383 -23.844 2.621 1 95.75 101 HIS A N 1
ATOM 853 C CA . HIS A 1 101 ? -2.98 -23.516 2.383 1 95.75 101 HIS A CA 1
ATOM 854 C C . HIS A 1 101 ? -2.836 -22.406 1.341 1 95.75 101 HIS A C 1
ATOM 856 O O . HIS A 1 101 ? -2.084 -21.453 1.543 1 95.75 101 HIS A O 1
ATOM 862 N N . LEU A 1 102 ? -3.527 -22.516 0.297 1 95.81 102 LEU A N 1
ATOM 863 C CA . LEU A 1 102 ? -3.484 -21.516 -0.765 1 95.81 102 LEU A CA 1
ATOM 864 C C . LEU A 1 102 ? -3.932 -20.141 -0.246 1 95.81 102 LEU A C 1
ATOM 866 O O . LEU A 1 102 ? -3.316 -19.125 -0.56 1 95.81 102 LEU A O 1
ATOM 870 N N . ARG A 1 103 ? -4.969 -20.234 0.553 1 94.44 103 ARG A N 1
ATOM 871 C CA . ARG A 1 103 ? -5.496 -19 1.123 1 94.44 103 ARG A CA 1
ATOM 872 C C . ARG A 1 103 ? -4.473 -18.344 2.041 1 94.44 103 ARG A C 1
ATOM 874 O O . ARG A 1 103 ? -4.238 -17.141 1.951 1 94.44 103 ARG A O 1
ATOM 881 N N . ASN A 1 104 ? -3.896 -19.109 2.881 1 95.19 104 ASN A N 1
ATOM 882 C CA . ASN A 1 104 ? -2.887 -18.578 3.793 1 95.19 104 ASN A CA 1
ATOM 883 C C . ASN A 1 104 ? -1.694 -18 3.035 1 95.19 104 ASN A C 1
ATOM 885 O O . ASN A 1 104 ? -1.209 -16.922 3.367 1 95.19 104 ASN A O 1
ATOM 889 N N . LYS A 1 105 ? -1.277 -18.688 2.09 1 96.06 105 LYS A N 1
ATOM 890 C CA . LYS A 1 105 ? -0.158 -18.234 1.269 1 96.06 105 LYS A CA 1
ATOM 891 C C . LYS A 1 105 ? -0.502 -16.938 0.536 1 96.06 105 LYS A C 1
ATOM 893 O O . LYS A 1 105 ? 0.329 -16.031 0.438 1 96.06 105 LYS A O 1
ATOM 898 N N . ALA A 1 106 ? -1.673 -16.938 0.055 1 96.44 106 ALA A N 1
ATOM 899 C CA . ALA A 1 106 ? -2.127 -15.719 -0.623 1 96.44 106 ALA A CA 1
ATOM 900 C C . ALA A 1 106 ? -2.088 -14.516 0.317 1 96.44 106 ALA A C 1
ATOM 902 O O . ALA A 1 106 ? -1.636 -13.438 -0.065 1 96.44 106 ALA A O 1
ATOM 903 N N . GLU A 1 107 ? -2.559 -14.734 1.498 1 94.88 107 GLU A N 1
ATOM 904 C CA . GLU A 1 107 ? -2.578 -13.648 2.475 1 94.88 107 GLU A CA 1
ATOM 905 C C . GLU A 1 107 ? -1.169 -13.141 2.762 1 94.88 107 GLU A C 1
ATOM 907 O O . GLU A 1 107 ? -0.941 -11.93 2.818 1 94.88 107 GLU A O 1
ATOM 912 N N . ILE A 1 108 ? -0.257 -14.008 2.908 1 94.94 108 ILE A N 1
ATOM 913 C CA . ILE A 1 108 ? 1.132 -13.664 3.188 1 94.94 108 ILE A CA 1
ATOM 914 C C . ILE A 1 108 ? 1.72 -12.891 2.006 1 94.94 108 ILE A C 1
ATOM 916 O O . ILE A 1 108 ? 2.393 -11.875 2.193 1 94.94 108 ILE A O 1
ATOM 920 N N . LEU A 1 109 ? 1.466 -13.312 0.833 1 94.75 109 LEU A N 1
ATOM 921 C CA . LEU A 1 109 ? 1.998 -12.672 -0.365 1 94.75 109 LEU A CA 1
ATOM 922 C C . LEU A 1 109 ? 1.391 -11.289 -0.557 1 94.75 109 LEU A C 1
ATOM 924 O O . LEU A 1 109 ? 2.088 -10.344 -0.945 1 94.75 109 LEU A O 1
ATOM 928 N N . LEU A 1 110 ? 0.095 -11.242 -0.252 1 94.5 110 LEU A N 1
ATOM 929 C CA . LEU A 1 110 ? -0.566 -9.945 -0.317 1 94.5 110 LEU A CA 1
ATOM 930 C C . LEU A 1 110 ? 0.117 -8.945 0.605 1 94.5 110 LEU A C 1
ATOM 932 O O . LEU A 1 110 ? 0.394 -7.809 0.201 1 94.5 110 LEU A O 1
ATOM 936 N N . GLU A 1 111 ? 0.337 -9.406 1.763 1 93.19 111 GLU A N 1
ATOM 937 C CA . GLU A 1 111 ? 1.006 -8.547 2.736 1 93.19 111 GLU A CA 1
ATOM 938 C C . GLU A 1 111 ? 2.381 -8.117 2.236 1 93.19 111 GLU A C 1
ATOM 940 O O . GLU A 1 111 ? 2.75 -6.945 2.352 1 93.19 111 GLU A O 1
ATOM 945 N N . ARG A 1 112 ? 3.064 -9 1.687 1 92.44 112 ARG A N 1
ATOM 946 C CA . ARG A 1 112 ? 4.402 -8.711 1.185 1 92.44 112 ARG A CA 1
ATOM 947 C C . ARG A 1 112 ? 4.359 -7.676 0.065 1 92.44 112 ARG A C 1
ATOM 949 O O . ARG A 1 112 ? 5.141 -6.727 0.058 1 92.44 112 ARG A O 1
ATOM 956 N N . PHE A 1 113 ? 3.453 -7.84 -0.795 1 92.81 113 PHE A N 1
ATOM 957 C CA . PHE A 1 113 ? 3.363 -6.945 -1.943 1 92.81 113 PHE A CA 1
ATOM 958 C C . PHE A 1 113 ? 2.871 -5.566 -1.519 1 92.81 113 PHE A C 1
ATOM 960 O O . PHE A 1 113 ? 3.311 -4.551 -2.061 1 92.81 113 PHE A O 1
ATOM 967 N N . LEU A 1 114 ? 2 -5.605 -0.568 1 91.62 114 LEU A N 1
ATOM 968 C CA . LEU A 1 114 ? 1.425 -4.34 -0.133 1 91.62 114 LEU A CA 1
ATOM 969 C C . LEU A 1 114 ? 2.379 -3.6 0.798 1 91.62 114 LEU A C 1
ATOM 971 O O . LEU A 1 114 ? 2.449 -2.369 0.772 1 91.62 114 LEU A O 1
ATOM 975 N N . LEU A 1 115 ? 3.078 -4.465 1.583 1 86.81 115 LEU A N 1
ATOM 976 C CA . LEU A 1 115 ? 3.941 -3.838 2.578 1 86.81 115 LEU A CA 1
ATOM 977 C C . LEU A 1 115 ? 5.367 -3.707 2.055 1 86.81 115 LEU A C 1
ATOM 979 O O . LEU A 1 115 ? 6.211 -3.074 2.691 1 86.81 115 LEU A O 1
ATOM 983 N N . LYS A 1 116 ? 5.824 -4.645 1.048 1 69.25 116 LYS A N 1
ATOM 984 C CA . LYS A 1 116 ? 7.191 -4.746 0.551 1 69.25 116 LYS A CA 1
ATOM 985 C C . LYS A 1 116 ? 7.816 -3.365 0.378 1 69.25 116 LYS A C 1
ATOM 987 O O . LYS A 1 116 ? 8.992 -3.168 0.686 1 69.25 116 LYS A O 1
ATOM 992 N N . ASN A 1 117 ? 7.398 -2.666 -0.543 1 52.16 117 ASN A N 1
ATOM 993 C CA . ASN A 1 117 ? 8.219 -1.543 -0.984 1 52.16 117 ASN A CA 1
ATOM 994 C C . ASN A 1 117 ? 8.586 -0.628 0.179 1 52.16 117 ASN A C 1
ATOM 996 O O . ASN A 1 117 ? 9.094 0.476 -0.03 1 52.16 117 ASN A O 1
ATOM 1000 N N . ARG A 1 118 ? 8.398 -0.935 1.263 1 43.69 118 ARG A N 1
ATOM 1001 C CA . ARG A 1 118 ? 8.797 -0.042 2.348 1 43.69 118 ARG A CA 1
ATOM 1002 C C . ARG A 1 118 ? 10.07 -0.532 3.02 1 43.69 118 ARG A C 1
ATOM 1004 O O . ARG A 1 118 ? 10.672 0.185 3.824 1 43.69 118 ARG A O 1
ATOM 1011 N N . VAL A 1 119 ? 10.602 -1.742 2.623 1 33.53 119 VAL A N 1
ATOM 1012 C CA . VAL A 1 119 ? 11.93 -1.91 3.205 1 33.53 119 VAL A CA 1
ATOM 1013 C C . VAL A 1 119 ? 12.938 -1.046 2.451 1 33.53 119 VAL A C 1
ATOM 1015 O O . VAL A 1 119 ? 12.977 -1.058 1.218 1 33.53 119 VAL A O 1
ATOM 1018 N N . MET B 1 1 ? 4.344 40.875 7.66 1 49.28 1 MET B N 1
ATOM 1019 C CA . MET B 1 1 ? 5.676 40.281 7.605 1 49.28 1 MET B CA 1
ATOM 1020 C C . MET B 1 1 ? 5.617 38.781 7.93 1 49.28 1 MET B C 1
ATOM 1022 O O . MET B 1 1 ? 5.043 38.406 8.945 1 49.28 1 MET B O 1
ATOM 1026 N N . LEU B 1 2 ? 5.668 37.906 6.883 1 62.81 2 LEU B N 1
ATOM 1027 C CA . LEU B 1 2 ? 5.688 36.469 7.051 1 62.81 2 LEU B CA 1
ATOM 1028 C C . LEU B 1 2 ? 6.914 36.031 7.844 1 62.81 2 LEU B C 1
ATOM 1030 O O . LEU B 1 2 ? 8.047 36.25 7.418 1 62.81 2 LEU B O 1
ATOM 1034 N N . TYR B 1 3 ? 6.891 36 9.219 1 73.62 3 TYR B N 1
ATOM 1035 C CA . TYR B 1 3 ? 7.953 35.781 10.195 1 73.62 3 TYR B CA 1
ATOM 1036 C C . TYR B 1 3 ? 8.484 34.344 10.078 1 73.62 3 TYR B C 1
ATOM 1038 O O . TYR B 1 3 ? 9.625 34.062 10.469 1 73.62 3 TYR B O 1
ATOM 1046 N N . GLY B 1 4 ? 7.824 33.531 9.508 1 78.19 4 GLY B N 1
ATOM 1047 C CA . GLY B 1 4 ? 8.266 32.156 9.438 1 78.19 4 GLY B CA 1
ATOM 1048 C C . GLY B 1 4 ? 9.18 31.875 8.25 1 78.19 4 GLY B C 1
ATOM 1049 O O . GLY B 1 4 ? 8.992 32.438 7.172 1 78.19 4 GLY B O 1
ATOM 1050 N N . THR B 1 5 ? 10.344 31.125 8.508 1 87.44 5 THR B N 1
ATOM 1051 C CA . THR B 1 5 ? 11.219 30.656 7.445 1 87.44 5 THR B CA 1
ATOM 1052 C C . THR B 1 5 ? 10.539 29.562 6.633 1 87.44 5 THR B C 1
ATOM 1054 O O . THR B 1 5 ? 9.438 29.125 6.973 1 87.44 5 THR B O 1
ATOM 1057 N N . GLU B 1 6 ? 11.156 29.25 5.535 1 89.69 6 GLU B N 1
ATOM 1058 C CA . GLU B 1 6 ? 10.648 28.125 4.734 1 89.69 6 GLU B CA 1
ATOM 1059 C C . GLU B 1 6 ? 10.586 26.844 5.555 1 89.69 6 GLU B C 1
ATOM 1061 O O . GLU B 1 6 ? 9.664 26.047 5.398 1 89.69 6 GLU B O 1
ATOM 1066 N N . GLU B 1 7 ? 11.547 26.672 6.371 1 91.06 7 GLU B N 1
ATOM 1067 C CA . GLU B 1 7 ? 11.57 25.5 7.238 1 91.06 7 GLU B CA 1
ATOM 1068 C C . GLU B 1 7 ? 10.398 25.516 8.227 1 91.06 7 GLU B C 1
ATOM 1070 O O . GLU B 1 7 ? 9.781 24.484 8.484 1 91.06 7 GLU B O 1
ATOM 1075 N N . ASP B 1 8 ? 10.141 26.719 8.766 1 93.44 8 ASP B N 1
ATOM 1076 C CA . ASP B 1 8 ? 9.016 26.859 9.688 1 93.44 8 ASP B CA 1
ATOM 1077 C C . ASP B 1 8 ? 7.703 26.5 9.008 1 93.44 8 ASP B C 1
ATOM 1079 O O . ASP B 1 8 ? 6.871 25.797 9.578 1 93.44 8 ASP B O 1
ATOM 1083 N N . ARG B 1 9 ? 7.66 26.953 7.801 1 91.19 9 ARG B N 1
ATOM 1084 C CA . ARG B 1 9 ? 6.441 26.688 7.035 1 91.19 9 ARG B CA 1
ATOM 1085 C C . ARG B 1 9 ? 6.27 25.203 6.762 1 91.19 9 ARG B C 1
ATOM 1087 O O . ARG B 1 9 ? 5.148 24.688 6.773 1 91.19 9 ARG B O 1
ATOM 1094 N N . GLY B 1 10 ? 7.348 24.594 6.523 1 94.44 10 GLY B N 1
ATOM 1095 C CA . GLY B 1 10 ? 7.312 23.156 6.32 1 94.44 10 GLY B CA 1
ATOM 1096 C C . GLY B 1 10 ? 6.832 22.391 7.539 1 94.44 10 GLY B C 1
ATOM 1097 O O . GLY B 1 10 ? 6.027 21.469 7.422 1 94.44 10 GLY B O 1
ATOM 1098 N N . LEU B 1 11 ? 7.285 22.812 8.633 1 96.38 11 LEU B N 1
ATOM 1099 C CA . LEU B 1 11 ? 6.875 22.172 9.883 1 96.38 11 LEU B CA 1
ATOM 1100 C C . LEU B 1 11 ? 5.383 22.375 10.133 1 96.38 11 LEU B C 1
ATOM 1102 O O . LEU B 1 11 ? 4.684 21.453 10.531 1 96.38 11 LEU B O 1
ATOM 1106 N N . ILE B 1 12 ? 4.938 23.562 9.859 1 95.5 12 ILE B N 1
ATOM 1107 C CA . ILE B 1 12 ? 3.533 23.906 10.062 1 95.5 12 ILE B CA 1
ATOM 1108 C C . ILE B 1 12 ? 2.662 23.062 9.125 1 95.5 12 ILE B C 1
ATOM 1110 O O . ILE B 1 12 ? 1.619 22.547 9.539 1 95.5 12 ILE B O 1
ATOM 1114 N N . ASP B 1 13 ? 3.131 22.938 7.934 1 94.88 13 ASP B N 1
ATOM 1115 C CA . ASP B 1 13 ? 2.412 22.125 6.949 1 94.88 13 ASP B CA 1
ATOM 1116 C C . ASP B 1 13 ? 2.234 20.688 7.438 1 94.88 13 ASP B C 1
ATOM 1118 O O . ASP B 1 13 ? 1.127 20.156 7.402 1 94.88 13 ASP B O 1
ATOM 1122 N N . ILE B 1 14 ? 3.277 20.125 7.895 1 96.38 14 ILE B N 1
ATOM 1123 C CA . ILE B 1 14 ? 3.246 18.75 8.391 1 96.38 14 ILE B CA 1
ATOM 1124 C C . ILE B 1 14 ? 2.316 18.656 9.594 1 96.38 14 ILE B C 1
ATOM 1126 O O . ILE B 1 14 ? 1.484 17.75 9.672 1 96.38 14 ILE B O 1
ATOM 1130 N N . PHE B 1 15 ? 2.428 19.609 10.438 1 97.62 15 PHE B N 1
ATOM 1131 C CA . PHE B 1 15 ? 1.654 19.625 11.672 1 97.62 15 PHE B CA 1
ATOM 1132 C C . PHE B 1 15 ? 0.161 19.703 11.375 1 97.62 15 PHE B C 1
ATOM 1134 O O . PHE B 1 15 ? -0.65 19.125 12.102 1 97.62 15 PHE B O 1
ATOM 1141 N N . ILE B 1 16 ? -0.16 20.359 10.367 1 96.94 16 ILE B N 1
ATOM 1142 C CA . ILE B 1 16 ? -1.561 20.547 10.008 1 96.94 16 ILE B CA 1
ATOM 1143 C C . ILE B 1 16 ? -2.062 19.312 9.25 1 96.94 16 ILE B C 1
ATOM 1145 O O . ILE B 1 16 ? -3.137 18.797 9.547 1 96.94 16 ILE B O 1
ATOM 1149 N N . MET B 1 17 ? -1.269 18.828 8.359 1 97.75 17 MET B N 1
ATOM 1150 C CA . MET B 1 17 ? -1.722 17.812 7.41 1 97.75 17 MET B CA 1
ATOM 1151 C C . MET B 1 17 ? -1.746 16.438 8.062 1 97.75 17 MET B C 1
ATOM 1153 O O . MET B 1 17 ? -2.631 15.625 7.773 1 97.75 17 MET B O 1
ATOM 1157 N N . TYR B 1 18 ? -0.863 16.156 8.906 1 97.44 18 TYR B N 1
ATOM 1158 C CA . TYR B 1 18 ? -0.627 14.781 9.344 1 97.44 18 TYR B CA 1
ATOM 1159 C C . TYR B 1 18 ? -1.739 14.305 10.273 1 97.44 18 TYR B C 1
ATOM 1161 O O . TYR B 1 18 ? -2.236 13.188 10.133 1 97.44 18 TYR B O 1
ATOM 1169 N N . PRO B 1 19 ? -2.201 15.188 11.172 1 97.25 19 PRO B N 1
ATOM 1170 C CA . PRO B 1 19 ? -3.383 14.773 11.93 1 97.25 19 PRO B CA 1
ATOM 1171 C C . PRO B 1 19 ? -4.594 14.508 11.039 1 97.25 19 PRO B C 1
ATOM 1173 O O . PRO B 1 19 ? -5.391 13.609 11.32 1 97.25 19 PRO B O 1
ATOM 1176 N N . MET B 1 20 ? -4.656 15.305 10 1 96.25 20 MET B N 1
ATOM 1177 C CA . MET B 1 20 ? -5.742 15.102 9.047 1 96.25 20 MET B CA 1
ATOM 1178 C C . MET B 1 20 ? -5.629 13.734 8.383 1 96.25 20 MET B C 1
ATOM 1180 O O . MET B 1 20 ? -6.625 13.016 8.25 1 96.25 20 MET B O 1
ATOM 1184 N N . LEU B 1 21 ? -4.465 13.414 8.031 1 97.25 21 LEU B N 1
ATOM 1185 C CA . LEU B 1 21 ? -4.219 12.125 7.391 1 97.25 21 LEU B CA 1
ATOM 1186 C C . LEU B 1 21 ? -4.559 10.984 8.336 1 97.25 21 LEU B C 1
ATOM 1188 O O . LEU B 1 21 ? -5.129 9.969 7.922 1 97.25 21 LEU B O 1
ATOM 1192 N N . LEU B 1 22 ? -4.164 11.094 9.602 1 97.75 22 LEU B N 1
ATOM 1193 C CA . LEU B 1 22 ? -4.453 10.055 10.586 1 97.75 22 LEU B CA 1
ATOM 1194 C C . LEU B 1 22 ? -5.953 9.836 10.719 1 97.75 22 LEU B C 1
ATOM 1196 O O . LEU B 1 22 ? -6.41 8.695 10.836 1 97.75 22 LEU B O 1
ATOM 1200 N N . THR B 1 23 ? -6.652 10.914 10.625 1 97.06 23 THR B N 1
ATOM 1201 C CA . THR B 1 23 ? -8.109 10.82 10.703 1 97.06 23 THR B CA 1
ATOM 1202 C C . THR B 1 23 ? -8.672 10.109 9.477 1 97.06 23 THR B C 1
ATOM 1204 O O . THR B 1 23 ? -9.562 9.273 9.594 1 97.06 23 THR B O 1
ATOM 1207 N N . ILE B 1 24 ? -8.141 10.461 8.359 1 97.12 24 ILE B N 1
ATOM 1208 C CA . ILE B 1 24 ? -8.586 9.844 7.117 1 97.12 24 ILE B CA 1
ATOM 1209 C C . ILE B 1 24 ? -8.289 8.344 7.152 1 97.12 24 ILE B C 1
ATOM 1211 O O . ILE B 1 24 ? -9.156 7.527 6.836 1 97.12 24 ILE B O 1
ATOM 1215 N N . PHE B 1 25 ? -7.121 7.992 7.598 1 97.38 25 PHE B N 1
ATOM 1216 C CA . PHE B 1 25 ? -6.727 6.586 7.652 1 97.38 25 PHE B CA 1
ATOM 1217 C C . PHE B 1 25 ? -7.555 5.836 8.688 1 97.38 25 PHE B C 1
ATOM 1219 O O . PHE B 1 25 ? -7.887 4.664 8.492 1 97.38 25 PHE B O 1
ATOM 1226 N N . ASP B 1 26 ? -7.852 6.5 9.766 1 97.5 26 ASP B N 1
ATOM 1227 C CA . ASP B 1 26 ? -8.688 5.875 10.789 1 97.5 26 ASP B CA 1
ATOM 1228 C C . ASP B 1 26 ? -10.078 5.555 10.242 1 97.5 26 ASP B C 1
ATOM 1230 O O . ASP B 1 26 ? -10.609 4.473 10.492 1 97.5 26 ASP B O 1
ATOM 1234 N N . ARG B 1 27 ? -10.586 6.402 9.531 1 96.81 27 ARG B N 1
ATOM 1235 C CA . ARG B 1 27 ? -11.875 6.18 8.875 1 96.81 27 ARG B CA 1
ATOM 1236 C C . ARG B 1 27 ? -11.781 5.059 7.848 1 96.81 27 ARG B C 1
ATOM 1238 O O . ARG B 1 27 ? -12.664 4.203 7.77 1 96.81 27 ARG B O 1
ATOM 1245 N N . ASP B 1 28 ? -10.742 5.102 7.059 1 96.56 28 ASP B N 1
ATOM 1246 C CA . ASP B 1 28 ? -10.539 4.086 6.027 1 96.56 28 ASP B CA 1
ATOM 1247 C C . ASP B 1 28 ? -10.438 2.693 6.645 1 96.56 28 ASP B C 1
ATOM 1249 O O . ASP B 1 28 ? -10.883 1.711 6.051 1 96.56 28 ASP B O 1
ATOM 1253 N N . LEU B 1 29 ? -9.836 2.643 7.824 1 97.25 29 LEU B N 1
ATOM 1254 C CA . LEU B 1 29 ? -9.758 1.363 8.523 1 97.25 29 LEU B CA 1
ATOM 1255 C C . LEU B 1 29 ? -11.148 0.816 8.812 1 97.25 29 LEU B C 1
ATOM 1257 O O . LEU B 1 29 ? -11.406 -0.378 8.641 1 97.25 29 LEU B O 1
ATOM 1261 N N . LYS B 1 30 ? -12.016 1.702 9.195 1 97.12 30 LYS B N 1
ATOM 1262 C CA . LYS B 1 30 ? -13.391 1.3 9.477 1 97.12 30 LYS B CA 1
ATOM 1263 C C . LYS B 1 30 ? -14.094 0.848 8.203 1 97.12 30 LYS B C 1
ATOM 1265 O O . LYS B 1 30 ? -14.836 -0.138 8.211 1 97.12 30 LYS B O 1
ATOM 1270 N N . VAL B 1 31 ? -13.836 1.571 7.148 1 96.69 31 VAL B N 1
ATOM 1271 C CA . VAL B 1 31 ? -14.43 1.22 5.863 1 96.69 31 VAL B CA 1
ATOM 1272 C C . VAL B 1 31 ? -13.945 -0.163 5.43 1 96.69 31 VAL B C 1
ATOM 1274 O O . VAL B 1 31 ? -14.742 -0.997 4.992 1 96.69 31 VAL B O 1
ATOM 1277 N N . ILE B 1 32 ? -12.68 -0.451 5.559 1 95.94 32 ILE B N 1
ATOM 1278 C CA . ILE B 1 32 ? -12.102 -1.733 5.168 1 95.94 32 ILE B CA 1
ATOM 1279 C C . ILE B 1 32 ? -12.719 -2.852 6.008 1 95.94 32 ILE B C 1
ATOM 1281 O O . ILE B 1 32 ? -13.039 -3.922 5.492 1 95.94 32 ILE B O 1
ATOM 1285 N N . GLN B 1 33 ? -12.867 -2.57 7.258 1 95.06 33 GLN B N 1
ATOM 1286 C CA . GLN B 1 33 ? -13.398 -3.566 8.18 1 95.06 33 GLN B CA 1
ATOM 1287 C C . GLN B 1 33 ? -14.844 -3.908 7.848 1 95.06 33 GLN B C 1
ATOM 1289 O O . GLN B 1 33 ? -15.297 -5.031 8.086 1 95.06 33 GLN B O 1
ATOM 1294 N N . THR B 1 34 ? -15.555 -3 7.242 1 94.81 34 THR B N 1
ATOM 1295 C CA . THR B 1 34 ? -16.984 -3.195 6.988 1 94.81 34 THR B CA 1
ATOM 1296 C C . THR B 1 34 ? -17.219 -3.527 5.52 1 94.81 34 THR B C 1
ATOM 1298 O O . THR B 1 34 ? -18.359 -3.758 5.113 1 94.81 34 THR B O 1
ATOM 1301 N N . SER B 1 35 ? -16.219 -3.473 4.734 1 93.94 35 SER B N 1
ATOM 1302 C CA . SER B 1 35 ? -16.344 -3.764 3.309 1 93.94 35 SER B CA 1
ATOM 1303 C C . SER B 1 35 ? -16.125 -5.246 3.025 1 93.94 35 SER B C 1
ATOM 1305 O O . SER B 1 35 ? -15.461 -5.938 3.803 1 93.94 35 SER B O 1
ATOM 1307 N N . PRO B 1 36 ? -16.656 -5.742 1.917 1 94.31 36 PRO B N 1
ATOM 1308 C CA . PRO B 1 36 ? -16.562 -7.172 1.602 1 94.31 36 PRO B CA 1
ATOM 1309 C C . PRO B 1 36 ? -15.219 -7.551 0.978 1 94.31 36 PRO B C 1
ATOM 1311 O O . PRO B 1 36 ? -15.188 -8.125 -0.115 1 94.31 36 PRO B O 1
ATOM 1314 N N . PHE B 1 37 ? -14.164 -7.332 1.607 1 93.56 37 PHE B N 1
ATOM 1315 C CA . PHE B 1 37 ? -12.844 -7.812 1.215 1 93.56 37 PHE B CA 1
ATOM 1316 C C . PHE B 1 37 ? -12.672 -9.281 1.583 1 93.56 37 PHE B C 1
ATOM 1318 O O . PHE B 1 37 ? -13.055 -9.703 2.678 1 93.56 37 PHE B O 1
ATOM 1325 N N . LYS B 1 38 ? -12.133 -9.961 0.62 1 88.88 38 LYS B N 1
ATOM 1326 C CA . LYS B 1 38 ? -11.867 -11.367 0.94 1 88.88 38 LYS B CA 1
ATOM 1327 C C . LYS B 1 38 ? -10.734 -11.492 1.954 1 88.88 38 LYS B C 1
ATOM 1329 O O . LYS B 1 38 ? -10.844 -12.258 2.918 1 88.88 38 LYS B O 1
ATOM 1334 N N . LEU B 1 39 ? -9.672 -10.773 1.79 1 92.88 39 LEU B N 1
ATOM 1335 C CA . LEU B 1 39 ? -8.516 -10.742 2.676 1 92.88 39 LEU B CA 1
ATOM 1336 C C . LEU B 1 39 ? -8.227 -9.32 3.139 1 92.88 39 LEU B C 1
ATOM 1338 O O . LEU B 1 39 ? -7.383 -8.633 2.555 1 92.88 39 LEU B O 1
ATOM 1342 N N . LYS B 1 40 ? -8.859 -8.914 4.312 1 94 40 LYS B N 1
ATOM 1343 C CA . LYS B 1 40 ? -8.812 -7.516 4.73 1 94 40 LYS B CA 1
ATOM 1344 C C . LYS B 1 40 ? -7.566 -7.23 5.562 1 94 40 LYS B C 1
ATOM 1346 O O . LYS B 1 40 ? -7.082 -6.098 5.598 1 94 40 LYS B O 1
ATOM 1351 N N . ARG B 1 41 ? -7.023 -8.242 6.148 1 94.25 41 ARG B N 1
ATOM 1352 C CA . ARG B 1 41 ? -5.957 -8.094 7.133 1 94.25 41 ARG B CA 1
ATOM 1353 C C . ARG B 1 41 ? -4.754 -7.379 6.531 1 94.25 41 ARG B C 1
ATOM 1355 O O . ARG B 1 41 ? -4.199 -6.461 7.141 1 94.25 41 ARG B O 1
ATOM 1362 N N . PRO B 1 42 ? -4.316 -7.711 5.305 1 94.31 42 PRO B N 1
ATOM 1363 C CA . PRO B 1 42 ? -3.156 -7.039 4.715 1 94.31 42 PRO B CA 1
ATOM 1364 C C . PRO B 1 42 ? -3.354 -5.531 4.578 1 94.31 42 PRO B C 1
ATOM 1366 O O . PRO B 1 42 ? -2.412 -4.762 4.781 1 94.31 42 PRO B O 1
ATOM 1369 N N . TYR B 1 43 ? -4.508 -5.199 4.289 1 95.69 43 TYR B N 1
ATOM 1370 C CA . TYR B 1 43 ? -4.801 -3.779 4.133 1 95.69 43 TYR B CA 1
ATOM 1371 C C . TYR B 1 43 ? -4.793 -3.07 5.484 1 95.69 43 TYR B C 1
ATOM 1373 O O . TYR B 1 43 ? -4.332 -1.933 5.59 1 95.69 43 TYR B O 1
ATOM 1381 N N . ILE B 1 44 ? -5.371 -3.705 6.434 1 96.38 44 ILE B N 1
ATOM 1382 C CA . ILE B 1 44 ? -5.395 -3.156 7.789 1 96.38 44 ILE B CA 1
ATOM 1383 C C . ILE B 1 44 ? -3.969 -2.943 8.281 1 96.38 44 ILE B C 1
ATOM 1385 O O . ILE B 1 44 ? -3.633 -1.868 8.789 1 96.38 44 ILE B O 1
ATOM 1389 N N . LEU B 1 45 ? -3.176 -3.924 8.07 1 94.75 45 LEU B N 1
ATOM 1390 C CA . LEU B 1 45 ? -1.784 -3.838 8.5 1 94.75 45 LEU B CA 1
ATOM 1391 C C . LEU B 1 45 ? -1.058 -2.717 7.762 1 94.75 45 LEU B C 1
ATOM 1393 O O . LEU B 1 45 ? -0.263 -1.988 8.359 1 94.75 45 LEU B O 1
ATOM 1397 N N . LEU B 1 46 ? -1.29 -2.58 6.516 1 93.94 46 LEU B N 1
ATOM 1398 C CA . LEU B 1 46 ? -0.695 -1.513 5.715 1 93.94 46 LEU B CA 1
ATOM 1399 C C . LEU B 1 46 ? -1.036 -0.145 6.297 1 93.94 46 LEU B C 1
ATOM 1401 O O . LEU B 1 46 ? -0.143 0.668 6.547 1 93.94 46 LEU B O 1
ATOM 1405 N N . ILE B 1 47 ? -2.287 0.06 6.531 1 95.88 47 ILE B N 1
ATOM 1406 C CA . ILE B 1 47 ? -2.756 1.359 7 1 95.88 47 ILE B CA 1
ATOM 1407 C C . ILE B 1 47 ? -2.215 1.626 8.406 1 95.88 47 ILE B C 1
ATOM 1409 O O . ILE B 1 47 ? -1.808 2.746 8.719 1 95.88 47 ILE B O 1
ATOM 1413 N N . GLU B 1 48 ? -2.215 0.621 9.188 1 95.62 48 GLU B N 1
ATOM 1414 C CA . GLU B 1 48 ? -1.687 0.774 10.539 1 95.62 48 GLU B CA 1
ATOM 1415 C C . GLU B 1 48 ? -0.213 1.172 10.516 1 95.62 48 GLU B C 1
ATOM 1417 O O . GLU B 1 48 ? 0.211 2.047 11.273 1 95.62 48 GLU B O 1
ATOM 1422 N N . ARG B 1 49 ? 0.469 0.552 9.703 1 94.38 49 ARG B N 1
ATOM 1423 C CA . ARG B 1 49 ? 1.885 0.884 9.578 1 94.38 49 ARG B CA 1
ATOM 1424 C C . ARG B 1 49 ? 2.068 2.318 9.094 1 94.38 49 ARG B C 1
ATOM 1426 O O . ARG B 1 49 ? 2.92 3.049 9.617 1 94.38 49 ARG B O 1
ATOM 1433 N N . VAL B 1 50 ? 1.325 2.635 8.117 1 94.69 50 VAL B N 1
ATOM 1434 C CA . VAL B 1 50 ? 1.395 3.992 7.582 1 94.69 50 VAL B CA 1
ATOM 1435 C C . VAL B 1 50 ? 1.037 4.992 8.68 1 94.69 50 VAL B C 1
ATOM 1437 O O . VAL B 1 50 ? 1.706 6.02 8.836 1 94.69 50 VAL B O 1
ATOM 1440 N N . MET B 1 51 ? 0.039 4.703 9.438 1 96.88 51 MET B N 1
ATOM 1441 C CA . MET B 1 51 ? -0.377 5.586 10.523 1 96.88 51 MET B CA 1
ATOM 1442 C C . MET B 1 51 ? 0.721 5.711 11.57 1 96.88 51 MET B C 1
ATOM 1444 O O . MET B 1 51 ? 0.944 6.793 12.117 1 96.88 51 MET B O 1
ATOM 1448 N N . ASP B 1 52 ? 1.36 4.629 11.773 1 96.31 52 ASP B N 1
ATOM 1449 C CA . ASP B 1 52 ? 2.48 4.656 12.711 1 96.31 52 ASP B CA 1
ATOM 1450 C C . ASP B 1 52 ? 3.592 5.578 12.203 1 96.31 52 ASP B C 1
ATOM 1452 O O . ASP B 1 52 ? 4.148 6.363 12.977 1 96.31 52 ASP B O 1
ATOM 1456 N N . ASP B 1 53 ? 3.924 5.457 10.961 1 94.62 53 ASP B N 1
ATOM 1457 C CA . ASP B 1 53 ? 4.945 6.305 10.352 1 94.62 53 ASP B CA 1
ATOM 1458 C C . ASP B 1 53 ? 4.562 7.777 10.445 1 94.62 53 ASP B C 1
ATOM 1460 O O . ASP B 1 53 ? 5.391 8.617 10.812 1 94.62 53 ASP B O 1
ATOM 1464 N N . ILE B 1 54 ? 3.385 8.008 10.102 1 96.75 54 ILE B N 1
ATOM 1465 C CA . ILE B 1 54 ? 2.885 9.383 10.141 1 96.75 54 ILE B CA 1
ATOM 1466 C C . ILE B 1 54 ? 2.9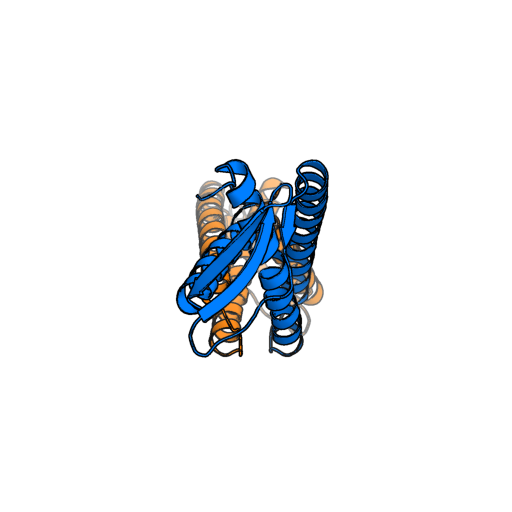49 9.914 11.57 1 96.75 54 ILE B C 1
ATOM 1468 O O . ILE B 1 54 ? 3.365 11.055 11.797 1 96.75 54 ILE B O 1
ATOM 1472 N N . SER B 1 55 ? 2.52 9.148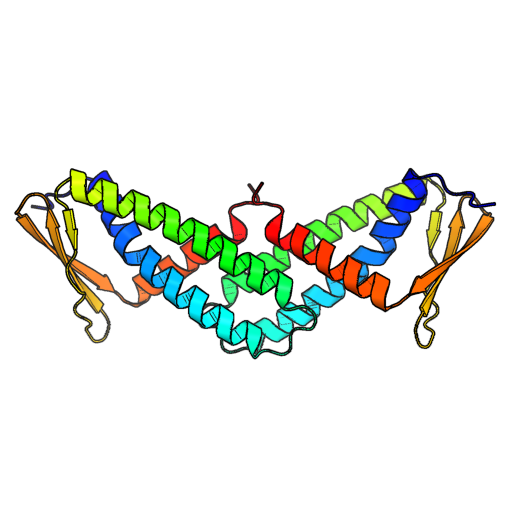 12.531 1 97.31 55 SER B N 1
ATOM 1473 C CA . SER B 1 55 ? 2.533 9.547 13.938 1 97.31 55 SER B CA 1
ATOM 1474 C C . SER B 1 55 ? 3.949 9.852 14.414 1 97.31 55 SER B C 1
ATOM 1476 O O . SER B 1 55 ? 4.172 10.82 15.133 1 97.31 55 SER B O 1
ATOM 1478 N N . MET B 1 56 ? 4.82 9.062 13.992 1 96.81 56 MET B N 1
ATOM 1479 C CA . MET B 1 56 ? 6.219 9.273 14.359 1 96.81 56 MET B CA 1
ATOM 1480 C C . MET B 1 56 ? 6.742 10.586 13.789 1 96.81 56 MET B C 1
ATOM 1482 O O . MET B 1 56 ? 7.395 11.359 14.492 1 96.81 56 MET B O 1
ATOM 1486 N N . GLU B 1 57 ? 6.473 10.773 12.531 1 96.19 57 GLU B N 1
ATOM 1487 C CA . GLU B 1 57 ? 6.895 12.023 11.898 1 96.19 57 GLU B CA 1
ATOM 1488 C C . GLU B 1 57 ? 6.242 13.227 12.57 1 96.19 57 GLU B C 1
ATOM 1490 O O . GLU B 1 57 ? 6.875 14.273 12.727 1 96.19 57 GLU B O 1
ATOM 1495 N N . LEU B 1 58 ? 5.02 13.07 12.898 1 97.38 58 LEU B N 1
ATOM 1496 C CA . LEU B 1 58 ? 4.297 14.133 13.586 1 97.38 58 LEU B CA 1
ATOM 1497 C C . LEU B 1 58 ? 4.93 14.43 14.945 1 97.38 58 LEU B C 1
ATOM 1499 O O . LEU B 1 58 ? 5.078 15.594 15.32 1 97.38 58 LEU B O 1
ATOM 1503 N N . HIS B 1 59 ? 5.312 13.398 15.602 1 97.75 59 HIS B N 1
ATOM 1504 C CA . HIS B 1 59 ? 5.973 13.547 16.891 1 97.75 59 HIS B CA 1
ATOM 1505 C C . HIS B 1 59 ? 7.277 14.328 16.75 1 97.75 59 HIS B C 1
ATOM 1507 O O . HIS B 1 59 ? 7.535 15.25 17.531 1 97.75 59 HIS B O 1
ATOM 1513 N N . GLU B 1 60 ? 8.008 13.938 15.789 1 97.69 60 GLU B N 1
ATOM 1514 C CA . GLU B 1 60 ? 9.266 14.633 15.547 1 97.69 60 GLU B CA 1
ATOM 1515 C C . GLU B 1 60 ? 9.023 16.094 15.164 1 97.69 60 GLU B C 1
ATOM 1517 O O . GLU B 1 60 ? 9.773 16.969 15.586 1 97.69 60 GLU B O 1
ATOM 1522 N N . THR B 1 61 ? 8.039 16.25 14.383 1 97.81 61 THR B N 1
ATOM 1523 C CA . THR B 1 61 ? 7.684 17.609 13.953 1 97.81 61 THR B CA 1
ATOM 1524 C C . THR B 1 61 ? 7.281 18.469 15.148 1 97.81 61 THR B C 1
ATOM 1526 O O . THR B 1 61 ? 7.68 19.625 15.25 1 97.81 61 THR B O 1
ATOM 1529 N N . ARG B 1 62 ? 6.488 17.953 16.047 1 97 62 ARG B N 1
ATOM 1530 C CA . ARG B 1 62 ? 6.07 18.656 17.266 1 97 62 ARG B CA 1
ATOM 1531 C C . ARG B 1 62 ? 7.281 19.078 18.094 1 97 62 ARG B C 1
ATOM 1533 O O . ARG B 1 62 ? 7.328 20.188 18.609 1 97 62 ARG B O 1
ATOM 1540 N N . LYS B 1 63 ? 8.227 18.219 18.156 1 97.69 63 LYS B N 1
ATOM 1541 C CA . LYS B 1 63 ? 9.445 18.516 18.891 1 97.69 63 LYS B CA 1
ATOM 1542 C C . LYS B 1 63 ? 10.188 19.688 18.25 1 97.69 63 LYS B C 1
ATOM 1544 O O . LYS B 1 63 ? 10.641 20.594 18.953 1 97.69 63 LYS B O 1
ATOM 1549 N N . LYS B 1 6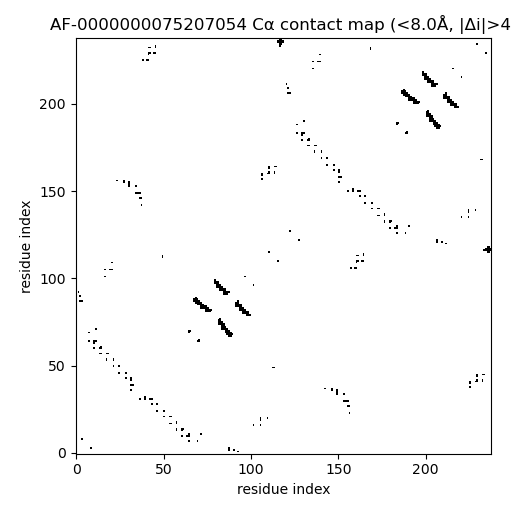4 ? 10.297 19.594 16.969 1 97.62 64 LYS B N 1
ATOM 1550 C CA . LYS B 1 64 ? 10.992 20.641 16.25 1 97.62 64 LYS B CA 1
ATOM 1551 C C . LYS B 1 64 ? 10.258 21.984 16.391 1 97.62 64 LYS B C 1
ATOM 1553 O O . LYS B 1 64 ? 10.898 23.031 16.547 1 97.62 64 LYS B O 1
ATOM 1558 N N . MET B 1 65 ? 9.023 21.953 16.344 1 97.44 65 MET B N 1
ATOM 1559 C CA . MET B 1 65 ? 8.219 23.172 16.469 1 97.44 65 MET B CA 1
ATOM 1560 C C . MET B 1 65 ? 8.344 23.766 17.859 1 97.44 65 MET B C 1
ATOM 1562 O O . MET B 1 65 ? 8.422 24.984 18.016 1 97.44 65 MET B O 1
ATOM 1566 N N . MET B 1 66 ? 8.359 22.953 18.859 1 96.5 66 MET B N 1
ATOM 1567 C CA . MET B 1 66 ? 8.562 23.406 20.234 1 96.5 66 MET B CA 1
ATOM 1568 C C . MET B 1 66 ? 9.914 24.094 20.375 1 96.5 66 MET B C 1
ATOM 1570 O O . MET B 1 66 ? 10 25.172 20.969 1 96.5 66 MET B O 1
ATOM 1574 N N . ALA B 1 67 ? 10.891 23.516 19.797 1 96.75 67 ALA B N 1
ATOM 1575 C CA . ALA B 1 67 ? 12.242 24.062 19.859 1 96.75 67 ALA B CA 1
ATOM 1576 C C . ALA B 1 67 ? 12.312 25.422 19.156 1 96.75 67 ALA B C 1
ATOM 1578 O O . ALA B 1 67 ? 13.086 26.297 19.562 1 96.75 67 ALA B O 1
ATOM 1579 N N . LYS B 1 68 ? 11.469 25.578 18.203 1 95.62 68 LYS B N 1
ATOM 1580 C CA . LYS B 1 68 ? 11.508 26.797 17.406 1 95.62 68 LYS B CA 1
ATOM 1581 C C . LYS B 1 68 ? 10.445 27.797 17.875 1 95.62 68 LYS B C 1
ATOM 1583 O O . LYS B 1 68 ? 10.211 28.812 17.219 1 95.62 68 LYS B O 1
ATOM 1588 N N . ARG B 1 69 ? 9.695 27.531 18.938 1 95.62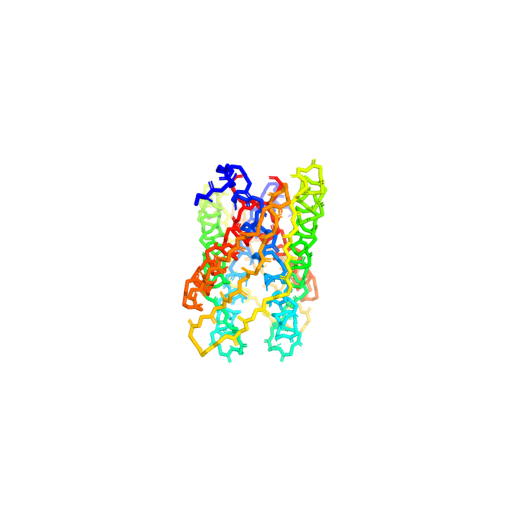 69 ARG B N 1
ATOM 1589 C CA . ARG B 1 69 ? 8.641 28.359 19.531 1 95.62 69 ARG B CA 1
ATOM 1590 C C . ARG B 1 69 ? 7.551 28.656 18.5 1 95.62 69 ARG B C 1
ATOM 1592 O O . ARG B 1 69 ? 7.148 29.797 18.328 1 95.62 69 ARG B O 1
ATOM 1599 N N . ILE B 1 70 ? 7.184 27.547 17.828 1 96.75 70 ILE B N 1
ATOM 1600 C CA . ILE B 1 70 ? 6.074 27.594 16.891 1 96.75 70 ILE B CA 1
ATOM 1601 C C . ILE B 1 70 ? 4.852 26.906 17.484 1 96.75 70 ILE B C 1
ATOM 1603 O O . ILE B 1 70 ? 4.945 25.766 17.938 1 96.75 70 ILE B O 1
ATOM 1607 N N . LYS B 1 71 ? 3.746 27.625 17.469 1 96.25 71 LYS B N 1
ATOM 1608 C CA . LYS B 1 71 ? 2.504 27.078 18 1 96.25 71 LYS B CA 1
ATOM 1609 C C . LYS B 1 71 ? 1.342 27.312 17.047 1 96.25 71 LYS B C 1
ATOM 1611 O O . LYS B 1 71 ? 1.196 28.391 16.484 1 96.25 71 LYS B O 1
ATOM 1616 N N . VAL B 1 72 ? 0.651 26.219 16.875 1 96.44 72 VAL B N 1
ATOM 1617 C CA . VAL B 1 72 ? -0.531 26.312 16.031 1 96.44 72 VAL B CA 1
ATOM 1618 C C . VAL B 1 72 ? -1.79 26.125 16.875 1 96.44 72 VAL B C 1
ATOM 1620 O O . VAL B 1 72 ? -1.904 25.141 17.609 1 96.44 72 VAL B O 1
ATOM 1623 N N . MET B 1 73 ? -2.715 27.031 16.766 1 95.69 73 MET B N 1
ATOM 1624 C CA . MET B 1 73 ? -3.965 26.969 17.516 1 95.69 73 MET B CA 1
ATOM 1625 C C . MET B 1 73 ? -5.027 26.203 16.734 1 95.69 73 MET B C 1
ATOM 1627 O O . MET B 1 73 ? -4.828 25.859 15.57 1 95.69 73 MET B O 1
ATOM 1631 N N . ASP B 1 74 ? -6.152 25.984 17.391 1 93.44 74 ASP B N 1
ATOM 1632 C CA . ASP B 1 74 ? -7.246 25.25 16.75 1 93.44 74 ASP B CA 1
ATOM 1633 C C . ASP B 1 74 ? -7.777 26 15.531 1 93.44 74 ASP B C 1
ATOM 1635 O O . ASP B 1 74 ? -7.895 27.234 15.555 1 93.44 74 ASP B O 1
ATOM 1639 N N . PRO B 1 75 ? -8.008 25.234 14.57 1 94.88 75 PRO B N 1
ATOM 1640 C CA . PRO B 1 75 ? -8.469 25.875 13.336 1 94.88 75 PRO B CA 1
ATOM 1641 C C . PRO B 1 75 ? -9.883 26.438 13.461 1 94.88 75 PRO B C 1
ATOM 1643 O O . PRO B 1 75 ? -10.688 25.922 14.242 1 94.88 75 PRO B O 1
ATOM 1646 N N . LYS B 1 76 ? -10.102 27.547 12.773 1 94.62 76 LYS B N 1
ATOM 1647 C CA . LYS B 1 76 ? -11.445 28.062 12.523 1 94.62 76 LYS B CA 1
ATOM 1648 C C . LYS B 1 76 ? -11.945 27.656 11.141 1 94.62 76 LYS B C 1
ATOM 1650 O O . LYS B 1 76 ? -11.336 28.016 10.133 1 94.62 76 LYS B O 1
ATOM 1655 N N . ARG B 1 77 ? -13.016 26.875 11.203 1 91.31 77 ARG B N 1
ATOM 1656 C CA . ARG B 1 77 ? -13.547 26.375 9.945 1 91.31 77 ARG B CA 1
ATOM 1657 C C . ARG B 1 77 ? -14.641 27.297 9.406 1 91.31 77 ARG B C 1
ATOM 1659 O O . ARG B 1 77 ? -15.594 27.609 10.125 1 91.31 77 ARG B O 1
ATOM 1666 N N . LEU B 1 78 ? -14.367 27.734 8.258 1 91.94 78 LEU B N 1
ATOM 1667 C CA . LEU B 1 78 ? -15.359 28.516 7.527 1 91.94 78 LEU B CA 1
ATOM 1668 C C . LEU B 1 78 ? -15.992 27.688 6.41 1 91.94 78 LEU B C 1
ATOM 1670 O O . LEU B 1 78 ? -15.781 26.469 6.332 1 91.94 78 LEU B O 1
ATOM 1674 N N . GLU B 1 79 ? -16.875 28.344 5.562 1 91.69 79 GLU B N 1
ATOM 1675 C CA . GLU B 1 79 ? -17.594 27.594 4.539 1 91.69 79 GLU B CA 1
ATOM 1676 C C . GLU B 1 79 ? -16.625 26.922 3.57 1 91.69 79 GLU B C 1
ATOM 1678 O O . GLU B 1 79 ? -16.688 25.703 3.359 1 91.69 79 GLU B O 1
ATOM 1683 N N . ASP B 1 80 ? -15.703 27.609 2.99 1 94.25 80 ASP B N 1
ATOM 1684 C CA . ASP B 1 80 ? -14.836 27.062 1.955 1 94.25 80 ASP B CA 1
ATOM 1685 C C . ASP B 1 80 ? -13.359 27.219 2.334 1 94.25 80 ASP B C 1
ATOM 1687 O O . ASP B 1 80 ? -12.477 26.953 1.52 1 94.25 80 ASP B O 1
ATOM 1691 N N . VAL B 1 81 ? -13.195 27.641 3.607 1 96.5 81 VAL B N 1
ATOM 1692 C CA . VAL B 1 81 ? -11.82 27.906 4.008 1 96.5 81 VAL B CA 1
ATOM 1693 C C . VAL B 1 81 ? -11.609 27.516 5.465 1 96.5 81 VAL B C 1
ATOM 1695 O O . VAL B 1 81 ? -12.516 27.672 6.293 1 96.5 81 VAL B O 1
ATOM 1698 N N . THR B 1 82 ? -10.367 26.984 5.715 1 96.5 82 THR B N 1
ATOM 1699 C CA . THR B 1 82 ? -9.969 26.719 7.09 1 96.5 82 THR B CA 1
ATOM 1700 C C . THR B 1 82 ? -8.867 27.688 7.527 1 96.5 82 THR B C 1
ATOM 1702 O O . THR B 1 82 ? -7.852 27.828 6.844 1 96.5 82 THR B O 1
ATOM 1705 N N . GLU B 1 83 ? -9.141 28.312 8.625 1 96.75 83 GLU B N 1
ATOM 1706 C CA . GLU B 1 83 ? -8.203 29.312 9.125 1 96.75 83 GLU B CA 1
ATOM 1707 C C . GLU B 1 83 ? -7.449 28.797 10.344 1 96.75 83 GLU B C 1
ATOM 1709 O O . GLU B 1 83 ? -8.055 28.25 11.266 1 96.75 83 GLU B O 1
ATOM 1714 N N . TYR B 1 84 ? -6.098 29.016 10.297 1 96.31 84 TYR B N 1
ATOM 1715 C CA . TYR B 1 84 ? -5.25 28.641 11.43 1 96.31 84 TYR B CA 1
ATOM 1716 C C . TYR B 1 84 ? -4.562 29.859 12.023 1 96.31 84 TYR B C 1
ATOM 1718 O O . TYR B 1 84 ? -4.016 30.703 11.297 1 96.31 84 TYR B O 1
ATOM 1726 N N . GLU B 1 85 ? -4.691 29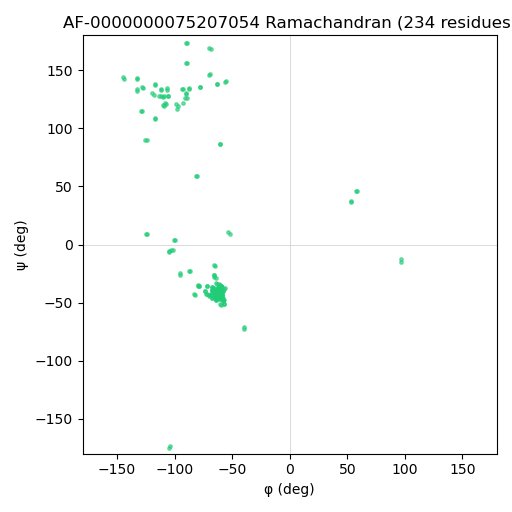.984 13.273 1 96 85 GLU B N 1
ATOM 1727 C CA . GLU B 1 85 ? -3.885 30.969 13.984 1 96 85 GLU B CA 1
ATOM 1728 C C . GLU B 1 85 ? -2.559 30.359 14.445 1 96 85 GLU B C 1
ATOM 1730 O O . GLU B 1 85 ? -2.539 29.359 15.156 1 96 85 GLU B O 1
ATOM 1735 N N . ILE B 1 86 ? -1.495 31.031 14.047 1 96.19 86 ILE B N 1
ATOM 1736 C CA . ILE B 1 86 ? -0.176 30.469 14.289 1 96.19 86 ILE B CA 1
ATOM 1737 C C . ILE B 1 86 ? 0.708 31.484 15 1 96.19 86 ILE B C 1
ATOM 1739 O O . ILE B 1 86 ? 0.708 32.656 14.648 1 96.19 86 ILE B O 1
ATOM 1743 N N . PHE B 1 87 ? 1.389 31.031 15.984 1 95.5 87 PHE B N 1
ATOM 1744 C CA . PHE B 1 87 ? 2.348 31.875 16.688 1 95.5 87 PHE B CA 1
ATOM 1745 C C . PHE B 1 87 ? 3.775 31.438 16.391 1 95.5 87 PHE B C 1
ATOM 1747 O O . PHE B 1 87 ? 4.137 30.281 16.656 1 95.5 87 PHE B O 1
ATOM 1754 N N . ILE B 1 88 ? 4.598 32.281 15.82 1 94.19 88 ILE B N 1
ATOM 1755 C CA . ILE B 1 88 ? 6 32 15.539 1 94.19 88 ILE B CA 1
ATOM 1756 C C . ILE B 1 88 ? 6.887 32.969 16.344 1 94.19 88 ILE B C 1
ATOM 1758 O O . ILE B 1 88 ? 6.934 34.156 16.062 1 94.19 88 ILE B O 1
ATOM 1762 N N . ARG B 1 89 ? 7.547 32.438 17.328 1 92.44 89 ARG B N 1
ATOM 1763 C CA . ARG B 1 89 ? 8.445 33.25 18.172 1 92.44 89 ARG B CA 1
ATOM 1764 C C . ARG B 1 89 ? 7.73 34.469 18.719 1 92.44 89 ARG B C 1
ATOM 1766 O O . ARG B 1 89 ? 8.297 35.562 18.75 1 92.44 89 ARG B O 1
ATOM 1773 N N . GLY B 1 90 ? 6.453 34.281 19.062 1 89.5 90 GLY B N 1
ATOM 1774 C CA . GLY B 1 90 ? 5.695 35.344 19.734 1 89.5 90 GLY B CA 1
ATOM 1775 C C . GLY B 1 90 ? 4.867 36.156 18.781 1 89.5 90 GLY B C 1
ATOM 1776 O O . GLY B 1 90 ? 4.027 36.969 19.203 1 89.5 90 GLY B O 1
ATOM 1777 N N . TYR B 1 91 ? 5.113 36.062 17.5 1 92.38 91 TYR B N 1
ATOM 1778 C CA . TYR B 1 91 ? 4.359 36.812 16.516 1 92.38 91 TYR B CA 1
ATOM 1779 C C . TYR B 1 91 ? 3.184 36 15.984 1 92.38 91 TYR B C 1
ATOM 1781 O O . TYR B 1 91 ? 3.328 34.812 15.688 1 92.38 91 TYR B O 1
ATOM 1789 N N . ARG B 1 92 ? 2.061 36.719 15.953 1 93.06 92 ARG B N 1
ATOM 1790 C CA . ARG B 1 92 ? 0.823 36.062 15.531 1 93.06 92 ARG B CA 1
ATOM 1791 C C . ARG B 1 92 ? 0.622 36.188 14.023 1 93.06 92 ARG B C 1
ATOM 1793 O O . ARG B 1 92 ? 0.782 37.281 13.461 1 93.06 92 ARG B O 1
ATOM 1800 N N . GLU B 1 93 ? 0.342 35 13.43 1 92.31 93 GLU B N 1
ATOM 1801 C CA . GLU B 1 93 ? 0.029 34.969 12 1 92.31 93 GLU B CA 1
ATOM 1802 C C . GLU B 1 93 ? -1.213 34.125 11.727 1 92.31 93 GLU B C 1
ATOM 1804 O O . GLU B 1 93 ? -1.423 33.094 12.359 1 92.31 93 GLU B O 1
ATOM 1809 N N . ILE B 1 94 ? -2 34.625 10.742 1 93.56 94 ILE B N 1
ATOM 1810 C CA . ILE B 1 94 ? -3.186 33.875 10.336 1 93.56 94 ILE B CA 1
ATOM 1811 C C . ILE B 1 94 ? -2.957 33.25 8.969 1 93.56 94 ILE B C 1
ATOM 1813 O O . ILE B 1 94 ? -2.588 33.938 8.016 1 93.56 94 ILE B O 1
ATOM 1817 N N . MET B 1 95 ? -3.059 31.969 8.961 1 93.38 95 MET B N 1
ATOM 1818 C CA . MET B 1 95 ? -2.945 31.234 7.703 1 93.38 95 MET B CA 1
ATOM 1819 C C . MET B 1 95 ? -4.285 30.609 7.309 1 93.38 95 MET B C 1
ATOM 1821 O O . MET B 1 95 ? -4.977 30.031 8.148 1 93.38 95 MET B O 1
ATOM 1825 N N . ARG B 1 96 ? -4.594 30.812 6.02 1 94.31 96 ARG B N 1
ATOM 1826 C CA . ARG B 1 96 ? -5.859 30.297 5.504 1 94.31 96 ARG B CA 1
ATOM 1827 C C . ARG B 1 96 ? -5.621 29.25 4.418 1 94.31 96 ARG B C 1
ATOM 1829 O O . ARG B 1 96 ? -4.762 29.438 3.551 1 94.31 96 ARG B O 1
ATOM 1836 N N . PHE B 1 97 ? -6.398 28.219 4.527 1 95.88 97 PHE B N 1
ATOM 1837 C CA . PHE B 1 97 ? -6.281 27.141 3.551 1 95.88 97 PHE B CA 1
ATOM 1838 C C . PHE B 1 97 ? -7.641 26.812 2.951 1 95.88 97 PHE B C 1
ATOM 1840 O O . PHE B 1 97 ? -8.547 26.375 3.662 1 95.88 97 PHE B O 1
ATOM 1847 N N . PRO B 1 98 ? -7.762 27.062 1.627 1 96.88 98 PRO B N 1
ATOM 1848 C CA . PRO B 1 98 ? -8.992 26.578 0.999 1 96.88 98 PRO B CA 1
ATOM 1849 C C . PRO B 1 98 ? -9.195 25.078 1.189 1 96.88 98 PRO B C 1
ATOM 1851 O O . PRO B 1 98 ? -8.242 24.297 1.074 1 96.88 98 PRO B O 1
ATOM 1854 N N . ASN B 1 99 ? -10.398 24.703 1.431 1 94.44 99 ASN B N 1
ATOM 1855 C CA . ASN B 1 99 ? -10.68 23.297 1.697 1 94.44 99 ASN B CA 1
ATOM 1856 C C . ASN B 1 99 ? -10.297 22.422 0.513 1 94.44 99 ASN B C 1
ATOM 1858 O O . ASN B 1 99 ? -9.844 21.297 0.698 1 94.44 99 ASN B O 1
ATOM 1862 N N . VAL B 1 100 ? -10.516 22.922 -0.645 1 94.62 100 VAL B N 1
ATOM 1863 C CA . VAL B 1 100 ? -10.148 22.188 -1.852 1 94.62 100 VAL B CA 1
ATOM 1864 C C . VAL B 1 100 ? -8.641 21.938 -1.866 1 94.62 100 VAL B C 1
ATOM 1866 O O . VAL B 1 100 ? -8.188 20.859 -2.258 1 94.62 100 VAL B O 1
ATOM 1869 N N . HIS B 1 101 ? -7.906 22.922 -1.376 1 95.62 101 HIS B N 1
ATOM 1870 C CA . HIS B 1 101 ? -6.453 22.812 -1.306 1 95.62 101 HIS B CA 1
ATOM 1871 C C . HIS B 1 101 ? -6.039 21.734 -0.296 1 95.62 101 HIS B C 1
ATOM 1873 O O . HIS B 1 101 ? -5.191 20.891 -0.593 1 95.62 101 HIS B O 1
ATOM 1879 N N . LEU B 1 102 ? -6.613 21.734 0.826 1 95.75 102 LEU B N 1
ATOM 1880 C CA . LEU B 1 102 ? -6.312 20.766 1.867 1 95.75 102 LEU B CA 1
ATOM 1881 C C . LEU B 1 102 ? -6.621 19.344 1.395 1 95.75 102 LEU B C 1
ATOM 1883 O O . LEU B 1 102 ? -5.84 18.422 1.628 1 95.75 102 LEU B O 1
ATOM 1887 N N . ARG B 1 103 ? -7.742 19.297 0.716 1 94.38 103 ARG B N 1
ATOM 1888 C CA . ARG B 1 103 ? -8.156 18 0.202 1 94.38 103 ARG B CA 1
ATOM 1889 C C . ARG B 1 103 ? -7.16 17.469 -0.833 1 94.38 103 ARG B C 1
ATOM 1891 O O . ARG B 1 103 ? -6.75 16.312 -0.779 1 94.38 103 ARG B O 1
ATOM 1898 N N . ASN B 1 104 ? -6.801 18.312 -1.73 1 95.12 104 ASN B N 1
ATOM 1899 C CA . ASN B 1 104 ? -5.84 17.922 -2.758 1 95.12 104 ASN B CA 1
ATOM 1900 C C . ASN B 1 104 ? -4.496 17.516 -2.148 1 95.12 104 ASN B C 1
ATOM 1902 O O . ASN B 1 104 ? -3.906 16.516 -2.541 1 95.12 104 ASN B O 1
ATOM 1906 N N . LYS B 1 105 ? -4.078 18.266 -1.245 1 95.94 105 LYS B N 1
ATOM 1907 C CA . LYS B 1 105 ? -2.818 17.984 -0.563 1 95.94 105 LYS B CA 1
ATOM 1908 C C . LYS B 1 105 ? -2.887 16.656 0.192 1 95.94 105 LYS B C 1
ATOM 1910 O O . LYS B 1 105 ? -1.93 15.883 0.182 1 95.94 105 LYS B O 1
ATOM 1915 N N . ALA B 1 106 ? -3.982 16.484 0.802 1 96.38 106 ALA B N 1
ATOM 1916 C CA . ALA B 1 106 ? -4.18 15.219 1.518 1 96.38 106 ALA B CA 1
ATOM 1917 C C . ALA B 1 106 ? -4.082 14.031 0.568 1 96.38 106 ALA B C 1
ATOM 1919 O O . ALA B 1 106 ? -3.438 13.023 0.885 1 96.38 106 ALA B O 1
ATOM 1920 N N . GLU B 1 107 ? -4.719 14.18 -0.542 1 94.81 107 GLU B N 1
ATOM 1921 C CA . GLU B 1 107 ? -4.699 13.094 -1.519 1 94.81 107 GLU B CA 1
ATOM 1922 C C . GLU B 1 107 ? -3.277 12.781 -1.972 1 94.81 107 GLU B C 1
ATOM 1924 O O . GLU B 1 107 ? -2.891 11.617 -2.064 1 94.81 107 GLU B O 1
ATOM 1929 N N . ILE B 1 108 ? -2.523 13.773 -2.217 1 94.88 108 ILE B N 1
ATOM 1930 C CA . ILE B 1 108 ? -1.143 13.625 -2.662 1 94.88 108 ILE B CA 1
ATOM 1931 C C . ILE B 1 108 ? -0.318 12.961 -1.564 1 94.88 108 ILE B C 1
ATOM 1933 O O . ILE B 1 108 ? 0.465 12.047 -1.837 1 94.88 108 ILE B O 1
ATOM 1937 N N . LEU B 1 109 ? -0.485 13.344 -0.366 1 94.81 109 LEU B N 1
ATOM 1938 C CA . LEU B 1 109 ? 0.267 12.789 0.756 1 94.81 109 LEU B CA 1
ATOM 1939 C C . LEU B 1 109 ? -0.113 11.336 1.002 1 94.81 109 LEU B C 1
ATOM 1941 O O . LEU B 1 109 ? 0.749 10.5 1.301 1 94.81 109 LEU B O 1
ATOM 1945 N N . LEU B 1 110 ? -1.417 11.109 0.854 1 94.56 110 LEU B N 1
ATOM 1946 C CA . LEU B 1 110 ? -1.877 9.734 0.981 1 94.56 110 LEU B CA 1
ATOM 1947 C C . LEU B 1 110 ? -1.17 8.828 -0.023 1 94.56 110 LEU B C 1
ATOM 1949 O O . LEU B 1 110 ? -0.688 7.75 0.337 1 94.56 110 LEU B O 1
ATOM 1953 N N . GLU B 1 111 ? -1.162 9.312 -1.188 1 93.19 111 GLU B N 1
ATOM 1954 C CA . GLU B 1 111 ? -0.495 8.555 -2.238 1 93.19 111 GLU B CA 1
ATOM 1955 C C . GLU B 1 111 ? 0.976 8.32 -1.902 1 93.19 111 GLU B C 1
ATOM 1957 O O . GLU B 1 111 ? 1.488 7.211 -2.068 1 93.19 111 GLU B O 1
ATOM 1962 N N . ARG B 1 112 ? 1.592 9.297 -1.427 1 92.5 112 ARG B N 1
ATOM 1963 C CA . ARG B 1 112 ? 3.008 9.203 -1.084 1 92.5 112 ARG B CA 1
ATOM 1964 C C . ARG B 1 112 ? 3.236 8.18 0.023 1 92.5 112 ARG B C 1
ATOM 1966 O O . ARG B 1 112 ? 4.145 7.352 -0.07 1 92.5 112 ARG B O 1
ATOM 1973 N N . PHE B 1 113 ? 2.432 8.211 0.983 1 92.81 113 PHE B N 1
ATOM 1974 C CA . PHE B 1 113 ? 2.604 7.32 2.123 1 92.81 113 PHE B CA 1
ATOM 1975 C C . PHE B 1 113 ? 2.262 5.887 1.744 1 92.81 113 PHE B C 1
ATOM 1977 O O . PHE B 1 113 ? 2.9 4.945 2.221 1 92.81 113 PHE B O 1
ATOM 1984 N N . LEU B 1 114 ? 1.286 5.801 0.912 1 91.69 114 LEU B N 1
ATOM 1985 C CA . LEU B 1 114 ? 0.845 4.465 0.536 1 91.69 114 LEU B CA 1
ATOM 1986 C C . LEU B 1 114 ? 1.777 3.857 -0.508 1 91.69 114 LEU B C 1
ATOM 1988 O O . LEU B 1 114 ? 2.021 2.65 -0.501 1 91.69 114 LEU B O 1
ATOM 1992 N N . LEU B 1 115 ? 2.242 4.805 -1.363 1 86.75 115 LEU B N 1
ATOM 1993 C CA . LEU B 1 115 ? 3.062 4.297 -2.459 1 86.75 115 LEU B CA 1
ATOM 1994 C C . LEU B 1 115 ? 4.543 4.379 -2.111 1 86.75 115 LEU B C 1
ATOM 1996 O O . LEU B 1 115 ? 5.391 3.877 -2.857 1 86.75 115 LEU B O 1
ATOM 2000 N N . LYS B 1 116 ? 4.977 5.359 -1.136 1 69.25 116 LYS B N 1
ATOM 2001 C CA . LYS B 1 116 ? 6.363 5.668 -0.803 1 69.25 116 LYS B CA 1
ATOM 2002 C C . LYS B 1 116 ? 7.211 4.398 -0.75 1 69.25 116 LYS B C 1
ATOM 2004 O O . LYS B 1 116 ? 8.359 4.395 -1.198 1 69.25 116 LYS B O 1
ATOM 2009 N N . ASN B 1 117 ? 7.059 3.643 0.201 1 51.75 117 ASN B N 1
ATOM 2010 C CA . ASN B 1 117 ? 8.102 2.676 0.508 1 51.75 117 ASN B CA 1
ATOM 2011 C C . ASN B 1 117 ? 8.492 1.859 -0.721 1 51.75 117 ASN B C 1
ATOM 2013 O O . ASN B 1 117 ? 9.211 0.865 -0.61 1 51.75 117 ASN B O 1
ATOM 2017 N N . ARG B 1 118 ? 8.133 2.102 -1.76 1 42.91 118 ARG B N 1
ATOM 2018 C CA . ARG B 1 118 ? 8.562 1.295 -2.898 1 42.91 118 ARG B CA 1
ATOM 2019 C C . ARG B 1 118 ? 9.672 1.995 -3.676 1 42.91 118 ARG B C 1
ATOM 2021 O O . ARG B 1 118 ? 10.289 1.396 -4.559 1 42.91 118 ARG B O 1
ATOM 2028 N N . VAL B 1 119 ? 10.039 3.266 -3.303 1 32.03 119 VAL B N 1
ATOM 2029 C CA . VAL B 1 119 ? 11.258 3.631 -4.012 1 32.03 119 VAL B CA 1
ATOM 2030 C C . VAL B 1 119 ? 12.453 2.922 -3.381 1 32.03 119 VAL B C 1
ATOM 2032 O O . VAL B 1 119 ? 12.617 2.934 -2.158 1 32.03 119 VAL B O 1
#

Nearest PDB structures (foldseek):
  3qtt-assembly1_A  TM=4.736E-01  e=1.726E-01  Francisella tularensis subsp. tularensis
  8otz-assembly1_Cs  TM=8.962E-01  e=6.043E+00  Bos taurus
  6kgq-assembly1_A  TM=7.920E-01  e=8.675E+00  Homo sapiens
  3qtt-assembly1_A  TM=4.737E-01  e=1.796E-01  Francisella tularensis subsp. tularensis
  9asm-assembly1_B  TM=4.136E-01  e=6.715E-01  Homo sapiens

Organism: NCBI:txid2021314

InterPro domains:
  IPR058600 YhjD-like [PF26325] (5-116)

pLDDT: mean 92.55, std 10.37, range [32.03, 97.88]